Protein AF-A0A7K3Z7H1-F1 (afdb_monomer_lite)

Secondary structure (DSSP, 8-state):
-----------SS--SSSSSSSS-------PPPPP-PEES----SS-GGG--HHHHEEEEEEETT-TTS-EEEEEEEEEETTTTEEEEEEEEPTTEEEE--TTTSEEEEE-STT-----EEEETTS--SSSSSEEEEES-EEETTEEEESEEEEEEE--SEEEEEEEEEEEEEEETTEES----EEEEETTS-EEEEE----------TTHHHHHHHHHHHHHHHHHHHTT--

pLDDT: mean 78.53, std 20.88, range [36.41, 98.69]

Structure (mmCIF, N/CA/C/O backbone):
data_AF-A0A7K3Z7H1-F1
#
_entry.id   AF-A0A7K3Z7H1-F1
#
loop_
_atom_site.group_PDB
_atom_site.id
_atom_site.type_symbol
_atom_site.label_atom_id
_atom_site.label_alt_id
_atom_site.label_comp_id
_atom_site.label_asym_id
_atom_site.label_entity_id
_atom_site.label_seq_id
_atom_site.pdbx_PDB_ins_code
_atom_site.Cartn_x
_atom_site.Cartn_y
_atom_site.Cartn_z
_atom_site.occupancy
_atom_site.B_iso_or_equiv
_atom_site.auth_seq_id
_atom_site.auth_comp_id
_atom_site.auth_asym_id
_atom_site.auth_atom_id
_atom_site.pdbx_PDB_model_num
ATOM 1 N N . MET A 1 1 ? -100.584 2.469 3.235 1.00 37.78 1 MET A N 1
ATOM 2 C CA . MET A 1 1 ? -100.185 2.310 1.821 1.00 37.78 1 MET A CA 1
ATOM 3 C C . MET A 1 1 ? -99.454 3.572 1.396 1.00 37.78 1 MET A C 1
ATOM 5 O O . MET A 1 1 ? -100.114 4.595 1.353 1.00 37.78 1 MET A O 1
ATOM 9 N N . GLY A 1 2 ? -98.142 3.478 1.126 1.00 39.00 2 GLY A N 1
ATOM 10 C CA . GLY A 1 2 ? -97.309 4.519 0.487 1.00 39.00 2 GLY A CA 1
ATOM 11 C C . GLY A 1 2 ? -97.099 5.792 1.322 1.00 39.00 2 GLY A C 1
ATOM 12 O O . GLY A 1 2 ? -98.002 6.242 2.001 1.00 39.00 2 GLY A O 1
ATOM 13 N N . VAL A 1 3 ? -95.954 6.459 1.371 1.00 36.41 3 VAL A N 1
ATOM 14 C CA . VAL A 1 3 ? -94.691 6.403 0.633 1.00 36.41 3 VAL A CA 1
ATOM 15 C C . VAL A 1 3 ? -93.654 6.981 1.604 1.00 36.41 3 VAL A C 1
ATOM 17 O O . VAL A 1 3 ? -93.880 8.045 2.177 1.00 36.41 3 VAL A O 1
ATOM 20 N N . THR A 1 4 ? -92.532 6.296 1.819 1.00 39.56 4 THR A N 1
ATOM 21 C CA . THR A 1 4 ? -91.410 6.848 2.592 1.00 39.56 4 THR A CA 1
ATOM 22 C C . THR A 1 4 ? -90.716 7.911 1.743 1.00 39.56 4 THR A C 1
ATOM 24 O O . THR A 1 4 ? -90.099 7.593 0.729 1.00 39.56 4 THR A O 1
ATOM 27 N N . ILE A 1 5 ? -90.833 9.178 2.140 1.00 43.03 5 ILE A N 1
ATOM 28 C CA . ILE A 1 5 ? -90.113 10.300 1.531 1.00 43.03 5 ILE A CA 1
ATOM 29 C C . ILE A 1 5 ? -88.701 10.313 2.126 1.00 43.03 5 ILE A C 1
ATOM 31 O O . ILE A 1 5 ? -88.510 10.703 3.276 1.00 43.03 5 ILE A O 1
ATOM 35 N N . PHE A 1 6 ? -87.702 9.880 1.354 1.00 38.25 6 PHE A N 1
ATOM 36 C CA . PHE A 1 6 ? -86.302 10.147 1.682 1.00 38.25 6 PHE A CA 1
ATOM 37 C C . PHE A 1 6 ? -86.011 11.621 1.397 1.00 38.25 6 PHE A C 1
ATOM 39 O O . PHE A 1 6 ? -85.976 12.052 0.245 1.00 38.25 6 PHE A O 1
ATOM 46 N N . ASN A 1 7 ? -85.830 12.407 2.457 1.00 42.19 7 ASN A N 1
ATOM 47 C CA . ASN A 1 7 ? -85.448 13.807 2.342 1.00 42.19 7 ASN A CA 1
ATOM 48 C C . ASN A 1 7 ? -83.926 13.886 2.140 1.00 42.19 7 ASN A C 1
ATOM 50 O O . ASN A 1 7 ? -83.141 13.871 3.088 1.00 42.19 7 ASN A O 1
ATOM 54 N N . SER A 1 8 ? -83.517 13.912 0.872 1.00 48.69 8 SER A N 1
ATOM 55 C CA . SER A 1 8 ? -82.137 14.081 0.419 1.00 48.69 8 SER A CA 1
ATOM 56 C C . SER A 1 8 ? -81.635 15.497 0.694 1.00 48.69 8 SER A C 1
ATOM 58 O O . SER A 1 8 ? -81.645 16.351 -0.189 1.00 48.69 8 SER A O 1
ATOM 60 N N . LYS A 1 9 ? -81.168 15.751 1.919 1.00 45.72 9 LYS A N 1
ATOM 61 C CA . LYS A 1 9 ? -80.281 16.880 2.236 1.00 45.72 9 LYS A CA 1
ATOM 62 C C . LYS A 1 9 ? -79.237 16.461 3.265 1.00 45.72 9 LYS A C 1
ATOM 64 O O . LYS A 1 9 ? -79.285 16.853 4.420 1.00 45.72 9 LYS A O 1
ATOM 69 N N . CYS A 1 10 ? -78.280 15.665 2.813 1.00 36.56 10 CYS A N 1
ATOM 70 C CA . CYS A 1 10 ? -76.937 15.661 3.385 1.00 36.56 10 CYS A CA 1
ATOM 71 C C . CYS A 1 10 ? -75.947 15.463 2.233 1.00 36.56 10 CYS A C 1
ATOM 73 O O . CYS A 1 10 ? -75.239 14.470 2.125 1.00 36.56 10 CYS A O 1
ATOM 75 N N . VAL A 1 11 ? -76.017 16.389 1.275 1.00 50.47 11 VAL A N 1
ATOM 76 C CA . VAL A 1 11 ? -74.911 16.649 0.359 1.00 50.47 11 VAL A CA 1
ATOM 77 C C . VAL A 1 11 ? -74.030 17.661 1.084 1.00 50.47 11 VAL A C 1
ATOM 79 O O . VAL A 1 11 ? -74.559 18.608 1.664 1.00 50.47 11 VAL A O 1
ATOM 82 N N . VAL A 1 12 ? -72.718 17.456 0.986 1.00 49.75 12 VAL A N 1
ATOM 83 C CA . VAL A 1 12 ? -71.599 18.263 1.499 1.00 49.75 12 VAL A CA 1
ATOM 84 C C . VAL A 1 12 ? -70.932 17.676 2.753 1.00 49.75 12 VAL A C 1
ATOM 86 O O . VAL A 1 12 ? -71.532 17.558 3.814 1.00 49.75 12 VAL A O 1
ATOM 89 N N . ALA A 1 13 ? -69.631 17.418 2.573 1.00 47.59 13 ALA A N 1
ATOM 90 C CA . ALA A 1 13 ? -68.592 17.088 3.551 1.00 47.59 13 ALA A CA 1
ATOM 91 C C . ALA A 1 13 ? -68.283 15.593 3.733 1.00 47.59 13 ALA A C 1
ATOM 93 O O . ALA A 1 13 ? -68.600 15.006 4.757 1.00 47.59 13 ALA A O 1
ATOM 94 N N . THR A 1 14 ? -67.610 14.984 2.749 1.00 46.31 14 THR A N 1
ATOM 95 C CA . THR A 1 14 ? -66.645 13.871 2.958 1.00 46.31 14 THR A CA 1
ATOM 96 C C . THR A 1 14 ? -65.900 13.558 1.652 1.00 46.31 14 THR A C 1
ATOM 98 O O . THR A 1 14 ? -65.943 12.457 1.127 1.00 46.31 14 THR A O 1
ATOM 101 N N . PHE A 1 15 ? -65.211 14.546 1.078 1.00 43.16 15 PHE A N 1
ATOM 102 C CA . PHE A 1 15 ? -64.304 14.322 -0.060 1.00 43.16 15 PHE A CA 1
ATOM 103 C C . PHE A 1 15 ? -63.076 15.228 0.073 1.00 43.16 15 PHE A C 1
ATOM 105 O O . PHE A 1 15 ? -62.846 16.116 -0.740 1.00 43.16 15 PHE A O 1
ATOM 112 N N . SER A 1 16 ? -62.311 15.096 1.162 1.00 48.69 16 SER A N 1
ATOM 113 C CA . SER A 1 16 ? -61.070 15.885 1.325 1.00 48.69 16 SER A CA 1
ATOM 114 C C . SER A 1 16 ? -59.965 15.211 2.147 1.00 48.69 16 SER A C 1
ATOM 116 O O . SER A 1 16 ? -59.069 15.901 2.612 1.00 48.69 16 SER A O 1
ATOM 118 N N . ILE A 1 17 ? -59.967 13.884 2.334 1.00 46.41 17 ILE A N 1
ATOM 119 C CA . ILE A 1 17 ? -58.894 13.206 3.103 1.00 46.41 17 ILE A CA 1
ATOM 120 C C . ILE A 1 17 ? -58.375 11.946 2.390 1.00 46.41 17 ILE A C 1
ATOM 122 O O . ILE A 1 17 ? -58.077 10.942 3.020 1.00 46.41 17 ILE A O 1
ATOM 126 N N . ILE A 1 18 ? -58.282 11.959 1.057 1.00 46.16 18 ILE A N 1
ATOM 127 C CA . ILE A 1 18 ? -57.558 10.914 0.305 1.00 46.16 18 ILE A CA 1
ATOM 128 C C . ILE A 1 18 ? -56.813 11.563 -0.873 1.00 46.16 18 ILE A C 1
ATOM 130 O O . ILE A 1 18 ? -57.028 11.216 -2.026 1.00 46.16 18 ILE A O 1
ATOM 134 N N . LEU A 1 19 ? -55.991 12.586 -0.616 1.00 43.19 19 LEU A N 1
ATOM 135 C CA . LEU A 1 19 ? -55.055 13.100 -1.633 1.00 43.19 19 LEU A CA 1
ATOM 136 C C . LEU A 1 19 ? -53.837 13.827 -1.031 1.00 43.19 19 LEU A C 1
ATOM 138 O O . LEU A 1 19 ? -53.347 14.793 -1.600 1.00 43.19 19 LEU A O 1
ATOM 142 N N . VAL A 1 20 ? -53.349 13.396 0.139 1.00 45.75 20 VAL A N 1
ATOM 143 C CA . VAL A 1 20 ? -52.123 13.958 0.758 1.00 45.75 20 VAL A CA 1
ATOM 144 C C . VAL A 1 20 ? -51.254 12.846 1.367 1.00 45.75 20 VAL A C 1
ATOM 146 O O . VAL A 1 20 ? -50.695 12.993 2.444 1.00 45.75 20 VAL A O 1
ATOM 149 N N . ALA A 1 21 ? -51.172 11.680 0.718 1.00 44.91 21 ALA A N 1
ATOM 150 C CA . ALA A 1 21 ? -50.356 10.562 1.218 1.00 44.91 21 ALA A CA 1
ATOM 151 C C . ALA A 1 21 ? -49.502 9.869 0.141 1.00 44.91 21 ALA A C 1
ATOM 153 O O . ALA A 1 21 ? -48.952 8.806 0.400 1.00 44.91 21 ALA A O 1
ATOM 154 N N . VAL A 1 22 ? -49.389 10.441 -1.066 1.00 47.41 22 VAL A N 1
ATOM 155 C CA . VAL A 1 22 ? -48.734 9.765 -2.210 1.00 47.41 22 VAL A CA 1
ATOM 156 C C . VAL A 1 22 ? -47.490 10.504 -2.731 1.00 47.41 22 VAL A C 1
ATOM 158 O O . VAL A 1 22 ? -46.877 10.058 -3.687 1.00 47.41 22 VAL A O 1
ATOM 161 N N . LEU A 1 23 ? -47.047 11.605 -2.112 1.00 46.03 23 LEU A N 1
ATOM 162 C CA . LEU A 1 23 ? -45.975 12.437 -2.691 1.00 46.03 23 LEU A CA 1
ATOM 163 C C . LEU A 1 23 ? -44.788 12.708 -1.761 1.00 46.03 23 LEU A C 1
ATOM 165 O O . LEU A 1 23 ? -44.283 13.819 -1.754 1.00 46.03 23 LEU A O 1
ATOM 169 N N . PHE A 1 24 ? -44.316 11.706 -1.014 1.00 48.44 24 PHE A N 1
ATOM 170 C CA . PHE A 1 24 ? -42.976 11.753 -0.401 1.00 48.44 24 PHE A CA 1
ATOM 171 C C . PHE A 1 24 ? -42.322 10.364 -0.335 1.00 48.44 24 PHE A C 1
ATOM 173 O O . PHE A 1 24 ? -41.770 9.976 0.689 1.00 48.44 24 PHE A O 1
ATOM 180 N N . SER A 1 25 ? -42.367 9.585 -1.420 1.00 44.38 25 SER A N 1
ATOM 181 C CA . SER A 1 25 ? -41.408 8.485 -1.588 1.00 44.38 25 SER A CA 1
ATOM 182 C C . SER A 1 25 ? -40.121 9.060 -2.177 1.00 44.38 25 SER A C 1
ATOM 184 O O . SER A 1 25 ? -39.828 8.882 -3.360 1.00 44.38 25 SER A O 1
ATOM 186 N N . SER A 1 26 ? -39.386 9.829 -1.373 1.00 52.69 26 SER A N 1
ATOM 187 C CA . SER A 1 26 ? -38.014 10.182 -1.731 1.00 52.69 26 SER A CA 1
ATOM 188 C C . SER A 1 26 ? -37.229 8.879 -1.888 1.00 52.69 26 SER A C 1
ATOM 190 O O . SER A 1 26 ? -37.390 7.990 -1.044 1.00 52.69 26 SER A O 1
ATOM 192 N N . PRO A 1 27 ? -36.408 8.720 -2.939 1.00 53.69 27 PRO A N 1
ATOM 193 C CA . PRO A 1 27 ? -35.518 7.577 -3.012 1.00 53.69 27 PRO A CA 1
ATOM 194 C C . PRO A 1 27 ? -34.636 7.605 -1.764 1.00 53.69 27 PRO A C 1
ATOM 196 O O . PRO A 1 27 ? -33.940 8.587 -1.503 1.00 53.69 27 PRO A O 1
ATOM 199 N N . VAL A 1 28 ? -34.704 6.543 -0.963 1.00 53.06 28 VAL A N 1
ATOM 200 C CA . VAL A 1 28 ? -33.704 6.300 0.071 1.00 53.06 28 VAL A CA 1
ATOM 201 C C . VAL A 1 28 ? -32.424 5.992 -0.691 1.00 53.06 28 VAL A C 1
ATOM 203 O O . VAL A 1 28 ? -32.241 4.885 -1.188 1.00 53.06 28 VAL A O 1
ATOM 206 N N . VAL A 1 29 ? -31.573 7.003 -0.856 1.00 48.12 29 VAL A N 1
ATOM 207 C CA . VAL A 1 29 ? -30.200 6.801 -1.307 1.00 48.12 29 VAL A CA 1
ATOM 208 C C . VAL A 1 29 ? -29.502 6.098 -0.153 1.00 48.12 29 VAL A C 1
ATOM 210 O O . VAL A 1 29 ? -29.093 6.724 0.822 1.00 48.12 29 VAL A O 1
ATOM 213 N N . THR A 1 30 ? -29.445 4.771 -0.209 1.00 50.31 30 THR A N 1
ATOM 214 C CA . THR A 1 30 ? -28.567 4.005 0.667 1.00 50.31 30 THR A CA 1
ATOM 215 C C . THR A 1 30 ? -27.145 4.322 0.230 1.00 50.31 30 THR A C 1
ATOM 217 O O . THR A 1 30 ? -26.719 3.878 -0.836 1.00 50.31 30 THR A O 1
ATOM 220 N N . ALA A 1 31 ? -26.431 5.133 1.010 1.00 54.78 31 ALA A N 1
ATOM 221 C CA . ALA A 1 31 ? -24.994 5.278 0.837 1.00 54.78 31 ALA A CA 1
ATOM 222 C C . ALA A 1 31 ? -24.364 3.880 0.916 1.00 54.78 31 ALA A C 1
ATOM 224 O O . ALA A 1 31 ? -24.698 3.109 1.821 1.00 54.78 31 ALA A O 1
ATOM 225 N N . ALA A 1 32 ? -23.512 3.534 -0.049 1.00 58.66 32 ALA A N 1
ATOM 226 C CA . ALA A 1 32 ? -22.749 2.297 0.024 1.00 58.66 32 ALA A CA 1
ATOM 227 C C . ALA A 1 32 ? -21.923 2.319 1.318 1.00 58.66 32 ALA A C 1
ATOM 229 O O . ALA A 1 32 ? -21.293 3.329 1.641 1.00 58.66 32 ALA A O 1
ATOM 230 N N . SER A 1 33 ? -21.966 1.232 2.089 1.00 67.12 33 SER A N 1
ATOM 231 C CA . SER A 1 33 ? -21.073 1.079 3.234 1.00 67.12 33 SER A CA 1
ATOM 232 C C . SER A 1 33 ? -19.625 1.130 2.738 1.00 67.12 33 SER A C 1
ATOM 234 O O . SER A 1 33 ? -19.345 0.487 1.722 1.00 67.12 33 SER A O 1
ATOM 236 N N . PRO A 1 34 ? -18.716 1.847 3.427 1.00 69.44 34 PRO A N 1
ATOM 237 C CA . PRO A 1 34 ? -17.302 1.839 3.078 1.00 69.44 34 PRO A CA 1
ATOM 238 C C . PRO A 1 34 ? -16.775 0.405 2.951 1.00 69.44 34 PRO A C 1
ATOM 240 O O . PRO A 1 34 ? -17.225 -0.463 3.715 1.00 69.44 34 PRO A O 1
ATOM 243 N N . PRO A 1 35 ? -15.840 0.145 2.022 1.00 77.19 35 PRO A N 1
ATOM 244 C CA . PRO A 1 35 ? -15.184 -1.150 1.954 1.00 77.19 35 PRO A CA 1
ATOM 245 C C . PRO A 1 35 ? -14.556 -1.487 3.319 1.00 77.19 35 PRO A C 1
ATOM 247 O O . PRO A 1 35 ? -14.077 -0.618 4.052 1.00 77.19 35 PRO A O 1
ATOM 250 N N . GLN A 1 36 ? -14.640 -2.758 3.703 1.00 85.56 36 GLN A N 1
ATOM 251 C CA . GLN A 1 36 ? -14.060 -3.300 4.934 1.00 85.56 36 GLN A CA 1
ATOM 252 C C . GLN A 1 36 ? -12.858 -4.164 4.545 1.00 85.56 36 GLN A C 1
ATOM 254 O O . GLN A 1 36 ? -12.941 -4.839 3.517 1.00 85.56 36 GLN A O 1
ATOM 259 N N . PRO A 1 37 ? -11.779 -4.205 5.345 1.00 92.38 37 PRO A N 1
ATOM 260 C CA . PRO A 1 37 ? -10.750 -5.216 5.148 1.00 92.38 37 PRO A CA 1
ATOM 261 C C . PRO A 1 37 ? -11.322 -6.603 5.460 1.00 92.38 37 PRO A C 1
ATOM 263 O O . PRO A 1 37 ? -12.334 -6.741 6.163 1.00 92.38 37 PRO A O 1
ATOM 266 N N . THR A 1 38 ? -10.645 -7.650 5.002 1.00 93.62 38 THR A N 1
ATOM 267 C CA . THR A 1 38 ? -10.867 -8.974 5.584 1.00 93.62 38 THR A CA 1
ATOM 268 C C . THR A 1 38 ? -10.241 -9.026 6.977 1.00 93.62 38 THR A C 1
ATOM 270 O O . THR A 1 38 ? -9.305 -8.296 7.300 1.00 93.62 38 THR A O 1
ATOM 273 N N . TYR A 1 39 ? -10.786 -9.866 7.853 1.00 90.38 39 TYR A N 1
ATOM 274 C CA . TYR A 1 39 ? -10.275 -10.009 9.214 1.00 90.38 39 TYR A CA 1
ATOM 275 C C . TYR A 1 39 ? -9.397 -11.253 9.296 1.00 90.38 39 TYR A C 1
ATOM 277 O O . TYR A 1 39 ? -9.861 -12.362 9.020 1.00 90.38 39 TYR A O 1
ATOM 285 N N . GLY A 1 40 ? -8.130 -11.057 9.651 1.00 92.56 40 GLY A N 1
ATOM 286 C CA . GLY A 1 40 ? -7.097 -12.082 9.590 1.00 92.56 40 GLY A CA 1
ATOM 287 C C . GLY A 1 40 ? -5.696 -11.500 9.745 1.00 92.56 40 GLY A C 1
ATOM 288 O O . GLY A 1 40 ? -5.529 -10.295 9.912 1.00 92.56 40 GLY A O 1
ATOM 289 N N . ILE A 1 41 ? -4.705 -12.383 9.690 1.00 94.88 41 ILE A N 1
ATOM 290 C CA . ILE A 1 41 ? -3.280 -12.056 9.795 1.00 94.88 41 ILE A CA 1
ATOM 291 C C . ILE A 1 41 ? -2.642 -12.224 8.408 1.00 94.88 41 ILE A C 1
ATOM 293 O O . ILE A 1 41 ? -3.143 -13.006 7.590 1.00 94.88 41 ILE A O 1
ATOM 297 N N . ALA A 1 42 ? -1.572 -11.475 8.159 1.00 96.81 42 ALA A N 1
ATOM 298 C CA . ALA A 1 42 ? -0.597 -11.754 7.112 1.00 96.81 42 ALA A CA 1
ATOM 299 C C . ALA A 1 42 ? 0.824 -11.643 7.686 1.00 96.81 42 ALA A C 1
ATOM 301 O O . ALA A 1 42 ? 1.026 -11.021 8.732 1.00 96.81 42 ALA A O 1
ATOM 302 N N . ASN A 1 43 ? 1.796 -12.245 7.020 1.00 97.12 43 ASN A N 1
ATOM 303 C CA . ASN A 1 43 ? 3.213 -11.994 7.220 1.00 97.12 43 ASN A CA 1
ATOM 304 C C . ASN A 1 43 ? 3.650 -10.903 6.236 1.00 97.12 43 ASN A C 1
ATOM 306 O O . ASN A 1 43 ? 3.034 -10.710 5.194 1.00 97.12 43 ASN A O 1
ATOM 310 N N . VAL A 1 44 ? 4.675 -10.140 6.610 1.00 98.06 44 VAL A N 1
ATOM 311 C CA . VAL A 1 44 ? 5.290 -9.138 5.733 1.00 98.06 44 VAL A CA 1
ATOM 312 C C . VAL A 1 44 ? 6.660 -9.678 5.353 1.00 98.06 44 VAL A C 1
ATOM 314 O O . VAL A 1 44 ? 7.652 -9.412 6.032 1.00 98.06 44 VAL A O 1
ATOM 317 N N . ASP A 1 45 ? 6.697 -10.524 4.331 1.00 97.69 45 ASP A N 1
ATOM 318 C CA . ASP A 1 45 ? 7.889 -11.280 3.928 1.00 97.69 45 ASP A CA 1
ATOM 319 C C . ASP A 1 45 ? 8.124 -11.296 2.408 1.00 97.69 45 ASP A C 1
ATOM 321 O O . ASP A 1 45 ? 9.145 -11.808 1.938 1.00 97.69 45 ASP A O 1
ATOM 325 N N . GLY A 1 46 ? 7.234 -10.660 1.645 1.00 97.31 46 GLY A N 1
ATOM 326 C CA . GLY A 1 46 ? 7.277 -10.577 0.193 1.00 97.31 46 GLY A CA 1
ATOM 327 C C . GLY A 1 46 ? 6.647 -11.781 -0.514 1.00 97.31 46 GLY A C 1
ATOM 328 O O . GLY A 1 46 ? 6.696 -11.825 -1.748 1.00 97.31 46 GLY A O 1
ATOM 329 N N . ASP A 1 47 ? 6.075 -12.746 0.216 1.00 97.56 47 ASP A N 1
ATOM 330 C CA . ASP A 1 47 ? 5.374 -13.909 -0.330 1.00 97.56 47 ASP A CA 1
ATOM 331 C C . ASP A 1 47 ? 3.851 -13.714 -0.311 1.00 97.56 47 ASP A C 1
ATOM 333 O O . ASP A 1 47 ? 3.151 -13.904 0.681 1.00 97.56 47 ASP A O 1
ATOM 337 N N . ILE A 1 48 ? 3.296 -13.450 -1.491 1.00 97.50 48 ILE A N 1
ATOM 338 C CA . ILE A 1 48 ? 1.867 -13.170 -1.629 1.00 97.50 48 ILE A CA 1
ATOM 339 C C . ILE A 1 48 ? 0.965 -14.408 -1.527 1.00 97.50 48 ILE A C 1
ATOM 341 O O . ILE A 1 48 ? -0.257 -14.282 -1.628 1.00 97.50 48 ILE A O 1
ATOM 345 N N . THR A 1 49 ? 1.519 -15.618 -1.398 1.00 97.50 49 THR A N 1
ATOM 346 C CA . THR A 1 49 ? 0.745 -16.868 -1.507 1.00 97.50 49 THR A CA 1
ATOM 347 C C . THR A 1 49 ? -0.314 -17.035 -0.423 1.00 97.50 49 THR A C 1
ATOM 349 O O . THR A 1 49 ? -1.294 -17.758 -0.635 1.00 97.50 49 THR A O 1
ATOM 352 N N . GLU A 1 50 ? -0.165 -16.367 0.721 1.00 97.00 50 GLU A N 1
ATOM 353 C CA . GLU A 1 50 ? -1.178 -16.394 1.770 1.00 97.00 50 GLU A CA 1
ATOM 354 C C . GLU A 1 50 ? -2.378 -15.485 1.491 1.00 97.00 50 GLU A C 1
ATOM 356 O O . GLU A 1 50 ? -3.449 -15.686 2.078 1.00 97.00 50 GLU A O 1
ATOM 361 N N . TRP A 1 51 ? -2.228 -14.503 0.600 1.00 97.56 51 TRP A N 1
ATOM 362 C CA . TRP A 1 51 ? -3.276 -13.561 0.238 1.00 97.56 51 TRP A CA 1
ATOM 363 C C . TRP A 1 51 ? -4.296 -14.208 -0.694 1.00 97.56 51 TRP A C 1
ATOM 365 O O . TRP A 1 51 ? -3.988 -14.941 -1.632 1.00 97.56 51 TRP A O 1
ATOM 375 N N . VAL A 1 52 ? -5.566 -13.908 -0.453 1.00 96.94 52 VAL A N 1
ATOM 376 C CA . VAL A 1 52 ? -6.687 -14.384 -1.254 1.00 96.94 52 VAL A CA 1
ATOM 377 C C . VAL A 1 52 ? -7.229 -13.181 -2.009 1.00 96.94 52 VAL A C 1
ATOM 379 O O . VAL A 1 52 ? -8.174 -12.538 -1.564 1.00 96.94 52 VAL A O 1
ATOM 382 N N . LEU A 1 53 ? -6.612 -12.864 -3.152 1.00 95.00 53 LEU A N 1
ATOM 383 C CA . LEU A 1 53 ? -6.785 -11.582 -3.852 1.00 95.00 53 LEU A CA 1
ATOM 384 C C . LEU A 1 53 ? -8.249 -11.198 -4.110 1.00 95.00 53 LEU A C 1
ATOM 386 O O . LEU A 1 53 ? -8.620 -10.045 -3.959 1.00 95.00 53 LEU A O 1
ATOM 390 N N . ASN A 1 54 ? -9.126 -12.154 -4.423 1.00 92.81 54 ASN A N 1
ATOM 391 C CA . ASN A 1 54 ? -10.548 -11.863 -4.646 1.00 92.81 54 ASN A CA 1
ATOM 392 C C . ASN A 1 54 ? -11.346 -11.545 -3.368 1.00 92.81 54 ASN A C 1
ATOM 394 O O . ASN A 1 54 ? -12.453 -11.020 -3.466 1.00 92.81 54 ASN A O 1
ATOM 398 N N . LYS A 1 55 ? -10.836 -11.915 -2.191 1.00 92.62 55 LYS A N 1
ATOM 399 C CA . LYS A 1 55 ? -11.447 -11.624 -0.889 1.00 92.62 55 LYS A CA 1
ATOM 400 C C . LYS A 1 55 ? -10.800 -10.423 -0.225 1.00 92.62 55 LYS A C 1
ATOM 402 O O . LYS A 1 55 ? -11.512 -9.612 0.347 1.00 92.62 55 LYS A O 1
ATOM 407 N N . ASP A 1 56 ? -9.477 -10.350 -0.295 1.00 96.44 56 ASP A N 1
ATOM 408 C CA . ASP A 1 56 ? -8.676 -9.337 0.385 1.00 96.44 56 ASP A CA 1
ATOM 409 C C . ASP A 1 56 ? -8.634 -8.016 -0.397 1.00 96.44 56 ASP A C 1
ATOM 411 O O . ASP A 1 56 ? -8.183 -7.012 0.146 1.00 96.44 56 ASP A O 1
ATOM 415 N N . PHE A 1 57 ? -9.117 -7.994 -1.649 1.00 96.00 57 PHE A N 1
ATOM 416 C CA . PHE A 1 57 ? -9.197 -6.781 -2.463 1.00 96.00 57 PHE A CA 1
ATOM 417 C C . PHE A 1 57 ? -9.982 -5.689 -1.742 1.00 96.00 57 PHE A C 1
ATOM 419 O O . PHE A 1 57 ? -11.141 -5.874 -1.362 1.00 96.00 57 PHE A O 1
ATOM 426 N N . PHE A 1 58 ? -9.348 -4.529 -1.612 1.00 95.44 58 PHE A N 1
ATOM 427 C CA . PHE A 1 58 ? -9.942 -3.358 -0.995 1.00 95.44 58 PHE A CA 1
ATOM 428 C C . PHE A 1 58 ? -10.268 -2.289 -2.037 1.00 95.44 58 PHE A C 1
ATOM 430 O O . PHE A 1 58 ? -11.398 -1.800 -2.072 1.00 95.44 58 PHE A O 1
ATOM 437 N N . ALA A 1 59 ? -9.301 -1.936 -2.891 1.00 94.94 59 ALA A N 1
ATOM 438 C CA . ALA A 1 59 ? -9.480 -0.895 -3.898 1.00 94.94 59 ALA A CA 1
ATOM 439 C C . ALA A 1 59 ? -8.429 -0.919 -5.015 1.00 94.94 59 ALA A C 1
ATOM 441 O O . ALA A 1 59 ? -7.320 -1.411 -4.827 1.00 94.94 59 ALA A O 1
ATOM 442 N N . GLY A 1 60 ? -8.765 -0.307 -6.153 1.00 94.69 60 GLY A N 1
ATOM 443 C CA . GLY A 1 60 ? -7.813 -0.024 -7.229 1.00 94.69 60 GLY A CA 1
ATOM 444 C C . GLY A 1 60 ? -6.966 1.224 -6.957 1.00 94.69 60 GLY A C 1
ATOM 445 O O . GLY A 1 60 ? -7.381 2.143 -6.243 1.00 94.69 60 GLY A O 1
ATOM 446 N N . MET A 1 61 ? -5.783 1.259 -7.561 1.00 96.25 61 MET A N 1
ATOM 447 C CA . MET A 1 61 ? -4.853 2.384 -7.587 1.00 96.25 61 MET A CA 1
ATOM 448 C C . MET A 1 61 ? -4.661 2.849 -9.023 1.00 96.25 61 MET A C 1
ATOM 450 O O . MET A 1 61 ? -4.380 2.058 -9.923 1.00 96.25 61 MET A O 1
ATOM 454 N N . TYR A 1 62 ? -4.796 4.148 -9.228 1.00 95.25 62 TYR A N 1
ATOM 455 C CA . TYR A 1 62 ? -4.883 4.738 -10.548 1.00 95.25 62 TYR A CA 1
ATOM 456 C C . TYR A 1 62 ? -3.843 5.826 -10.737 1.00 95.25 62 TYR A C 1
ATOM 458 O O . TYR A 1 62 ? -3.429 6.487 -9.773 1.00 95.25 62 TYR A O 1
ATOM 466 N N . ASN A 1 63 ? -3.494 6.047 -12.000 1.00 93.25 63 ASN A N 1
ATOM 467 C CA . ASN A 1 63 ? -2.552 7.074 -12.395 1.00 93.25 63 ASN A CA 1
ATOM 468 C C . ASN A 1 63 ? -2.941 8.442 -11.824 1.00 93.25 63 ASN A C 1
ATOM 470 O O . ASN A 1 63 ? -4.049 8.947 -12.048 1.00 93.25 63 ASN A O 1
ATOM 474 N N . GLY A 1 64 ? -2.026 9.068 -11.091 1.00 89.44 64 GLY A N 1
ATOM 475 C CA . GLY A 1 64 ? -2.234 10.399 -10.531 1.00 89.44 64 GLY A CA 1
ATOM 476 C C . GLY A 1 64 ? -3.385 10.474 -9.522 1.00 89.44 64 GLY A C 1
ATOM 477 O O . GLY A 1 64 ? -3.945 11.556 -9.345 1.00 89.44 64 GLY A O 1
ATOM 478 N N . TRP A 1 65 ? -3.715 9.360 -8.853 1.00 90.31 65 TRP A N 1
ATOM 479 C CA . TRP A 1 65 ? -4.772 9.263 -7.834 1.00 90.31 65 TRP A CA 1
ATOM 480 C C . TRP A 1 65 ? -6.196 9.488 -8.369 1.00 90.31 65 TRP A C 1
ATOM 482 O O . TRP A 1 65 ? -7.086 9.884 -7.613 1.00 90.31 65 TRP A O 1
ATOM 492 N N . ASN A 1 66 ? -6.419 9.272 -9.667 1.00 88.81 66 ASN A N 1
ATOM 493 C CA . ASN A 1 66 ? -7.694 9.546 -10.326 1.00 88.81 66 ASN A CA 1
ATOM 494 C C . ASN A 1 66 ? -8.269 8.283 -10.980 1.00 88.81 66 ASN A C 1
ATOM 496 O O . ASN A 1 66 ? -7.669 7.757 -11.910 1.00 88.81 66 ASN A O 1
ATOM 500 N N . GLU A 1 67 ? -9.450 7.845 -10.537 1.00 90.75 67 GLU A N 1
ATOM 501 C CA . GLU A 1 67 ? -10.132 6.643 -11.051 1.00 90.75 67 GLU A CA 1
ATOM 502 C C . GLU A 1 67 ? -10.558 6.725 -12.522 1.00 90.75 67 GLU A C 1
ATOM 504 O O . GLU A 1 67 ? -10.784 5.692 -13.145 1.00 90.75 67 GLU A O 1
ATOM 509 N N . ASP A 1 68 ? -10.618 7.932 -13.095 1.00 90.56 68 ASP A N 1
ATOM 510 C CA . ASP A 1 68 ? -10.855 8.122 -14.531 1.00 90.56 68 ASP A CA 1
ATOM 511 C C . ASP A 1 68 ? -9.621 7.786 -15.392 1.00 90.56 68 ASP A C 1
ATOM 513 O O . ASP A 1 68 ? -9.722 7.699 -16.619 1.00 90.56 68 ASP A O 1
ATOM 517 N N . ASN A 1 69 ? -8.445 7.635 -14.773 1.00 91.94 69 ASN A N 1
ATOM 518 C CA . ASN A 1 69 ? -7.208 7.292 -15.465 1.00 91.94 69 ASN A CA 1
ATOM 519 C C . ASN A 1 69 ? -6.942 5.773 -15.442 1.00 91.94 69 ASN A C 1
ATOM 521 O O . ASN A 1 69 ? -7.765 4.969 -15.010 1.00 91.94 69 ASN A O 1
ATOM 525 N N . THR A 1 70 ? -5.774 5.359 -15.942 1.00 93.38 70 THR A N 1
ATOM 526 C CA . THR A 1 70 ? -5.377 3.949 -15.999 1.00 93.38 70 THR A CA 1
ATOM 527 C C . THR A 1 70 ? -5.299 3.327 -14.606 1.00 93.38 70 THR A C 1
ATOM 529 O O . THR A 1 70 ? -4.740 3.922 -13.685 1.00 93.38 70 THR A O 1
ATOM 532 N N . HIS A 1 71 ? -5.846 2.118 -14.471 1.00 94.62 71 HIS A N 1
ATOM 533 C CA . HIS A 1 71 ? -5.697 1.256 -13.299 1.00 94.62 71 HIS A CA 1
ATOM 534 C C . HIS A 1 71 ? -4.331 0.562 -13.369 1.00 94.62 71 HIS A C 1
ATOM 536 O O . HIS A 1 71 ? -4.075 -0.207 -14.294 1.00 94.62 71 HIS A O 1
ATOM 542 N N . GLU A 1 72 ? -3.443 0.891 -12.434 1.00 95.31 72 GLU A N 1
ATOM 543 C CA . GLU A 1 72 ? -2.016 0.537 -12.490 1.00 95.31 72 GLU A CA 1
ATOM 544 C C . GLU A 1 72 ? -1.595 -0.440 -11.389 1.00 95.31 72 GLU A C 1
ATOM 546 O O . GLU A 1 72 ? -0.641 -1.200 -11.556 1.00 95.31 72 GLU A O 1
ATOM 551 N N . ALA A 1 73 ? -2.293 -0.421 -10.255 1.00 97.44 73 ALA A N 1
ATOM 552 C CA . ALA A 1 73 ? -2.067 -1.318 -9.130 1.00 97.44 73 ALA A CA 1
ATOM 553 C C . ALA A 1 73 ? -3.358 -1.508 -8.322 1.00 97.44 73 ALA A C 1
ATOM 555 O O . ALA A 1 73 ? -4.358 -0.834 -8.557 1.00 97.44 73 ALA A O 1
ATOM 556 N N . SER A 1 74 ? -3.344 -2.399 -7.341 1.00 97.25 74 SER A N 1
ATOM 557 C CA . SER A 1 74 ? -4.462 -2.648 -6.432 1.00 97.25 74 SER A CA 1
ATOM 558 C C . SER A 1 74 ? -3.975 -2.803 -4.997 1.00 97.25 74 SER A C 1
ATOM 560 O O . SER A 1 74 ? -2.889 -3.330 -4.758 1.00 97.25 74 SER A O 1
ATOM 562 N N . VAL A 1 75 ? -4.804 -2.368 -4.046 1.00 97.69 75 VAL A N 1
ATOM 563 C CA . VAL A 1 75 ? -4.595 -2.517 -2.602 1.00 97.69 75 VAL A CA 1
ATOM 564 C C . VAL A 1 75 ? -5.473 -3.637 -2.065 1.00 97.69 75 VAL A C 1
ATOM 566 O O . VAL A 1 75 ? -6.681 -3.684 -2.323 1.00 97.69 75 VAL A O 1
ATOM 569 N N . TYR A 1 76 ? -4.871 -4.484 -1.243 1.00 97.94 76 TYR A N 1
ATOM 570 C CA . TYR A 1 76 ? -5.496 -5.588 -0.533 1.00 97.94 76 TYR A CA 1
ATOM 571 C C . TYR A 1 76 ? -5.249 -5.409 0.964 1.00 97.94 76 TYR A C 1
ATOM 573 O O . TYR A 1 76 ? -4.143 -5.046 1.363 1.00 97.94 76 TYR A O 1
ATOM 581 N N . LEU A 1 77 ? -6.267 -5.634 1.796 1.00 97.81 77 LEU A N 1
ATOM 582 C CA . LEU A 1 77 ? -6.192 -5.370 3.234 1.00 97.81 77 LEU A CA 1
ATOM 583 C C . LEU A 1 77 ? -6.644 -6.561 4.071 1.00 97.81 77 LEU A C 1
ATOM 585 O O . LEU A 1 77 ? -7.717 -7.123 3.846 1.00 97.81 77 LEU A O 1
ATOM 589 N N . ARG A 1 78 ? -5.874 -6.832 5.128 1.00 97.44 78 ARG A N 1
ATOM 590 C CA . ARG A 1 78 ? -6.250 -7.693 6.253 1.00 97.44 78 ARG A CA 1
ATOM 591 C C . ARG A 1 78 ? -6.101 -6.936 7.560 1.00 97.44 78 ARG A C 1
ATOM 593 O O . ARG A 1 78 ? -5.195 -6.123 7.707 1.00 97.44 78 ARG A O 1
ATOM 600 N N . T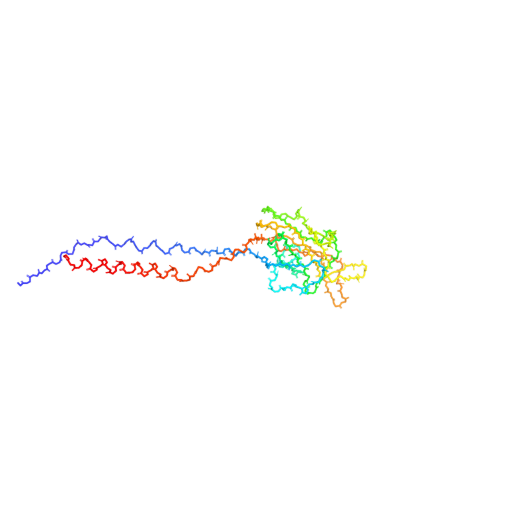YR A 1 79 ? -6.966 -7.210 8.526 1.00 97.25 79 TYR A N 1
ATOM 601 C CA . TYR A 1 79 ? -6.875 -6.610 9.852 1.00 97.25 79 TYR A CA 1
ATOM 602 C C . TYR A 1 79 ? -6.974 -7.660 10.958 1.00 97.25 79 TYR A C 1
ATOM 604 O O . TYR A 1 79 ? -7.968 -8.391 11.054 1.00 97.25 79 TYR A O 1
ATOM 612 N N . ASP A 1 80 ? -5.970 -7.691 11.833 1.00 96.12 80 ASP A N 1
ATOM 613 C CA . ASP A 1 80 ? -5.986 -8.504 13.041 1.00 96.12 80 ASP A CA 1
ATOM 614 C C . ASP A 1 80 ? -6.518 -7.682 14.217 1.00 96.12 80 ASP A C 1
ATOM 616 O O . ASP A 1 80 ? -5.844 -6.824 14.789 1.00 96.12 80 ASP A O 1
ATOM 620 N N . VAL A 1 81 ? -7.753 -7.988 14.615 1.00 94.06 81 VAL A N 1
ATOM 621 C CA . VAL A 1 81 ? -8.432 -7.332 15.741 1.00 94.06 81 VAL A CA 1
ATOM 622 C C . VAL A 1 81 ? -7.704 -7.566 17.063 1.00 94.06 81 VAL A C 1
ATOM 624 O O . VAL A 1 81 ? -7.799 -6.728 17.959 1.00 94.06 81 VAL A O 1
ATOM 627 N N . SER A 1 82 ? -7.020 -8.703 17.213 1.00 93.25 82 SER A N 1
ATOM 628 C CA . SER A 1 82 ? -6.401 -9.090 18.479 1.00 93.25 82 SER A CA 1
ATOM 629 C C . SER A 1 82 ? -5.125 -8.301 18.764 1.00 93.25 82 SER A C 1
ATOM 631 O O . SER A 1 82 ? -4.947 -7.823 19.885 1.00 93.25 82 SER A O 1
ATOM 633 N N . SER A 1 83 ? -4.281 -8.112 17.749 1.00 94.62 83 SER A N 1
ATOM 634 C CA . SER A 1 83 ? -3.048 -7.323 17.843 1.00 94.62 83 SER A CA 1
ATOM 635 C C . SER A 1 83 ? -3.239 -5.844 17.489 1.00 94.62 83 SER A C 1
ATOM 637 O O . SER A 1 83 ? -2.407 -5.015 17.858 1.00 94.62 83 SER A O 1
ATOM 639 N N . GLY A 1 84 ? -4.340 -5.491 16.817 1.00 95.81 84 GLY A N 1
ATOM 640 C CA . GLY A 1 84 ? -4.585 -4.138 16.323 1.00 95.81 84 GLY A CA 1
ATOM 641 C C . GLY A 1 84 ? -3.663 -3.764 15.165 1.00 95.81 84 GLY A C 1
ATOM 642 O O . GLY A 1 84 ? -3.214 -2.620 15.089 1.00 95.81 84 GLY A O 1
ATOM 643 N N . VAL A 1 85 ? -3.333 -4.732 14.309 1.00 97.75 85 VAL A N 1
ATOM 644 C CA . VAL A 1 85 ? -2.420 -4.560 13.174 1.00 97.75 85 VAL A CA 1
ATOM 645 C C . VAL A 1 85 ? -3.209 -4.607 11.871 1.00 97.75 85 VAL A C 1
ATOM 647 O O . VAL A 1 85 ? -3.999 -5.525 11.637 1.00 97.75 85 VAL A O 1
ATOM 650 N N . LEU A 1 86 ? -2.993 -3.598 11.026 1.00 97.94 86 LEU A N 1
ATOM 651 C CA . LEU A 1 86 ? -3.426 -3.604 9.635 1.00 97.94 86 LEU A CA 1
ATOM 652 C C . LEU A 1 86 ? -2.278 -4.125 8.774 1.00 97.94 86 LEU A C 1
ATOM 654 O O . LEU A 1 86 ? -1.158 -3.626 8.876 1.00 97.94 86 LEU A O 1
ATOM 658 N N . TYR A 1 87 ? -2.590 -5.089 7.920 1.00 98.44 87 TYR A N 1
ATOM 659 C CA . TYR A 1 87 ? -1.710 -5.618 6.893 1.00 98.44 87 TYR A CA 1
ATOM 660 C C . TYR A 1 87 ? -2.182 -5.120 5.535 1.00 98.44 87 TYR A C 1
ATOM 662 O O . TYR A 1 87 ? -3.384 -5.112 5.242 1.00 98.44 87 TYR A O 1
ATOM 670 N N . VAL A 1 88 ? -1.227 -4.721 4.710 1.00 98.50 88 VAL A N 1
ATOM 671 C CA . VAL A 1 88 ? -1.455 -4.136 3.396 1.00 98.50 88 VAL A CA 1
ATOM 672 C C . VAL A 1 88 ? -0.607 -4.883 2.388 1.00 98.50 88 VAL A C 1
ATOM 674 O O . VAL A 1 88 ? 0.592 -5.033 2.585 1.00 98.50 88 VAL A O 1
ATOM 677 N N . LEU A 1 89 ? -1.227 -5.295 1.293 1.00 98.69 89 LEU A N 1
ATOM 678 C CA . LEU A 1 89 ? -0.536 -5.740 0.094 1.00 98.69 89 LEU A CA 1
ATOM 679 C C . LEU A 1 89 ? -0.896 -4.778 -1.034 1.00 98.69 89 LEU A C 1
ATOM 681 O O . LEU A 1 89 ? -2.069 -4.475 -1.257 1.00 98.69 89 LEU A O 1
ATOM 685 N N . VAL A 1 90 ? 0.113 -4.304 -1.748 1.00 98.50 90 VAL A N 1
ATOM 686 C CA . VAL A 1 90 ? -0.032 -3.573 -3.003 1.00 98.50 90 VAL A CA 1
ATOM 687 C C . VAL A 1 90 ? 0.558 -4.426 -4.109 1.00 98.50 90 VAL A C 1
ATOM 689 O O . VAL A 1 90 ? 1.681 -4.897 -3.965 1.00 98.50 90 VAL A O 1
ATOM 692 N N . LEU A 1 91 ? -0.178 -4.606 -5.206 1.00 98.44 91 LEU A N 1
ATOM 693 C CA . LEU A 1 91 ? 0.294 -5.317 -6.397 1.00 98.44 91 LEU A CA 1
ATOM 694 C C . LEU A 1 91 ? 0.008 -4.524 -7.661 1.00 98.44 91 LEU A C 1
ATOM 696 O O . LEU A 1 91 ? -1.091 -3.996 -7.817 1.00 98.44 91 LEU A O 1
ATOM 700 N N . THR A 1 92 ? 0.973 -4.485 -8.574 1.00 97.62 92 THR A N 1
ATOM 701 C CA . THR A 1 92 ? 0.795 -3.876 -9.891 1.00 97.62 92 THR A CA 1
ATOM 702 C C . THR A 1 92 ? -0.119 -4.709 -10.779 1.00 97.62 92 THR A C 1
ATOM 704 O O . THR A 1 92 ? -0.103 -5.940 -10.740 1.00 97.62 92 THR A O 1
ATOM 707 N N . GLU A 1 93 ? -0.895 -4.031 -11.617 1.00 95.94 93 GLU A N 1
ATOM 708 C CA . GLU A 1 93 ? -1.756 -4.664 -12.610 1.00 95.94 93 GLU A CA 1
ATOM 709 C C . GLU A 1 93 ? -0.949 -5.218 -13.793 1.00 95.94 93 GLU A C 1
ATOM 711 O O . GLU A 1 93 ? 0.214 -4.878 -14.025 1.00 95.94 93 GLU A O 1
ATOM 716 N N . SER A 1 94 ? -1.585 -6.080 -14.589 1.00 92.88 94 SER A N 1
ATOM 717 C CA . SER A 1 94 ? -0.960 -6.623 -15.798 1.00 92.88 94 SER A CA 1
ATOM 718 C C . SER A 1 94 ? -0.545 -5.504 -16.761 1.00 92.88 94 SER A C 1
ATOM 720 O O . SER A 1 94 ? -1.336 -4.616 -17.072 1.00 92.88 94 SER A O 1
ATOM 722 N N . GLY A 1 95 ? 0.694 -5.566 -17.253 1.00 91.62 95 GLY A N 1
ATOM 723 C CA . GLY A 1 95 ? 1.271 -4.526 -18.110 1.00 91.62 95 GLY A CA 1
ATOM 724 C C . GLY A 1 95 ? 2.004 -3.421 -17.345 1.00 91.62 95 GLY A C 1
ATOM 725 O O . GLY A 1 95 ? 2.600 -2.560 -17.983 1.00 91.62 95 GLY A O 1
ATOM 726 N N . TRP A 1 96 ? 2.037 -3.475 -16.013 1.00 94.25 96 TRP A N 1
ATOM 727 C CA . TRP A 1 96 ? 2.770 -2.539 -15.161 1.00 94.25 96 TRP A CA 1
ATOM 728 C C . TRP A 1 96 ? 3.794 -3.267 -14.287 1.00 94.25 96 TRP A C 1
ATOM 730 O O . TRP A 1 96 ? 3.687 -4.465 -14.035 1.00 94.25 96 TRP A O 1
ATOM 740 N N . THR A 1 97 ? 4.810 -2.538 -13.832 1.00 95.00 97 THR A N 1
ATOM 741 C CA . THR A 1 97 ? 5.731 -2.978 -12.775 1.00 95.00 97 THR A CA 1
ATOM 742 C C . THR A 1 97 ? 6.086 -1.803 -11.877 1.00 95.00 97 THR A C 1
ATOM 744 O O . THR A 1 97 ? 6.143 -0.657 -12.331 1.00 95.00 97 THR A O 1
ATOM 747 N N . GLY A 1 98 ? 6.311 -2.082 -10.599 1.00 95.38 98 GLY A N 1
ATOM 748 C CA . GLY A 1 98 ? 6.715 -1.101 -9.611 1.00 95.38 98 GLY A CA 1
ATOM 749 C C . GLY A 1 98 ? 8.190 -0.753 -9.699 1.00 95.38 98 GLY A C 1
ATOM 750 O O . GLY A 1 98 ? 9.009 -1.584 -10.085 1.00 95.38 98 GLY A O 1
ATOM 751 N N . ILE A 1 99 ? 8.537 0.466 -9.301 1.00 94.69 99 ILE A N 1
ATOM 752 C CA . ILE A 1 99 ? 9.917 0.883 -9.048 1.00 94.69 99 ILE A CA 1
ATOM 753 C C . ILE A 1 99 ? 10.173 0.793 -7.545 1.00 94.69 99 ILE A C 1
ATOM 755 O O . ILE A 1 99 ? 9.439 1.385 -6.753 1.00 94.69 99 ILE A O 1
ATOM 759 N N . VAL A 1 100 ? 11.253 0.116 -7.157 1.00 95.50 100 VAL A N 1
ATOM 760 C CA . VAL A 1 100 ? 11.729 0.109 -5.771 1.00 95.50 100 VAL A CA 1
ATOM 761 C C . VAL A 1 100 ? 12.173 1.528 -5.407 1.00 95.50 100 VAL A C 1
ATOM 763 O O . VAL A 1 100 ? 13.146 2.050 -5.952 1.00 95.50 100 VAL A O 1
ATOM 766 N N . SER A 1 101 ? 11.446 2.168 -4.493 1.00 94.12 101 SER A N 1
ATOM 767 C CA . SER A 1 101 ? 11.739 3.520 -4.011 1.00 94.12 101 SER A CA 1
ATOM 768 C C . SER A 1 101 ? 11.302 3.662 -2.562 1.00 94.12 101 SER A C 1
ATOM 770 O O . SER A 1 101 ? 10.113 3.577 -2.252 1.00 94.12 101 SER A O 1
ATOM 772 N N . VAL A 1 102 ? 12.273 3.898 -1.679 1.00 92.38 102 VAL A N 1
ATOM 773 C CA . VAL A 1 102 ? 12.045 4.033 -0.233 1.00 92.38 102 VAL A CA 1
ATOM 774 C C . VAL A 1 102 ? 11.124 5.203 0.120 1.00 92.38 102 VAL A C 1
ATOM 776 O O . VAL A 1 102 ? 10.347 5.102 1.063 1.00 92.38 102 VAL A O 1
ATOM 779 N N . ASP A 1 103 ? 11.173 6.283 -0.663 1.00 90.12 103 ASP A N 1
ATOM 780 C CA . ASP A 1 103 ? 10.396 7.501 -0.413 1.00 90.12 103 ASP A CA 1
ATOM 781 C C . ASP A 1 103 ? 9.016 7.463 -1.088 1.00 90.12 103 ASP A C 1
ATOM 783 O O . ASP A 1 103 ? 8.068 8.099 -0.620 1.00 90.12 103 ASP A O 1
ATOM 787 N N . ASP A 1 104 ? 8.894 6.705 -2.182 1.00 92.88 104 ASP A N 1
ATOM 788 C CA . ASP A 1 104 ? 7.682 6.653 -2.998 1.00 92.88 104 ASP A CA 1
ATOM 789 C C . ASP A 1 104 ? 6.876 5.368 -2.811 1.00 92.88 104 ASP A C 1
ATOM 791 O O . ASP A 1 104 ? 5.841 5.225 -3.445 1.00 92.88 104 ASP A O 1
ATOM 795 N N . SER A 1 105 ? 7.291 4.434 -1.964 1.00 96.50 105 SER A N 1
ATOM 796 C CA . SER A 1 105 ? 6.482 3.255 -1.631 1.00 96.50 105 SER A CA 1
ATOM 797 C C . SER A 1 105 ? 6.009 3.393 -0.199 1.00 96.50 105 SER A C 1
ATOM 799 O O . SER A 1 105 ? 6.819 3.310 0.721 1.00 96.50 105 SER A O 1
ATOM 801 N N . PHE A 1 106 ? 4.722 3.676 0.001 1.00 96.94 106 PHE A N 1
ATOM 802 C CA . PHE A 1 106 ? 4.198 3.952 1.336 1.00 96.94 106 PHE A CA 1
ATOM 803 C C . PHE A 1 106 ? 2.705 3.668 1.474 1.00 96.94 106 PHE A C 1
ATOM 805 O O . PHE A 1 106 ? 1.940 3.673 0.505 1.00 96.94 106 PHE A O 1
ATOM 812 N N . VAL A 1 107 ? 2.284 3.530 2.731 1.00 96.81 107 VAL A N 1
ATOM 813 C CA . VAL A 1 107 ? 0.882 3.600 3.145 1.00 96.81 107 VAL A CA 1
ATOM 814 C C . VAL A 1 107 ? 0.719 4.755 4.127 1.00 96.81 107 VAL A C 1
ATOM 816 O O . VAL A 1 107 ? 1.494 4.912 5.069 1.00 96.81 107 VAL A O 1
ATOM 819 N N . SER A 1 108 ? -0.303 5.579 3.917 1.00 94.50 108 SER A N 1
ATOM 820 C CA . SER A 1 108 ? -0.642 6.708 4.774 1.00 94.50 108 SER A CA 1
ATOM 821 C C . SER A 1 108 ? -2.044 6.567 5.352 1.00 94.50 108 SER A C 1
ATOM 823 O O . SER A 1 108 ? -2.944 6.022 4.712 1.00 94.50 108 SER A O 1
ATOM 825 N N . ILE A 1 109 ? -2.221 7.073 6.571 1.00 92.25 109 ILE A N 1
ATOM 826 C CA . ILE A 1 109 ? -3.503 7.103 7.274 1.00 92.25 109 ILE A CA 1
ATOM 827 C C . ILE A 1 109 ? -3.830 8.535 7.684 1.00 92.25 109 ILE A C 1
ATOM 829 O O . ILE A 1 109 ? -2.963 9.261 8.151 1.00 92.25 109 ILE A O 1
ATOM 833 N N . SER A 1 110 ? -5.097 8.927 7.590 1.00 88.12 110 SER A N 1
ATOM 834 C CA . SER A 1 110 ? -5.588 10.200 8.113 1.00 88.12 110 SER A CA 1
ATOM 835 C C . SER A 1 110 ? -6.873 10.029 8.924 1.00 88.12 110 SER A C 1
ATOM 837 O O . SER A 1 110 ? -7.682 9.135 8.678 1.00 88.12 110 SER A O 1
ATOM 839 N N . THR A 1 111 ? -7.053 10.902 9.915 1.00 81.38 111 THR A N 1
ATOM 840 C CA . THR A 1 111 ? -8.281 11.039 10.716 1.00 81.38 111 THR A CA 1
ATOM 841 C C . THR A 1 111 ? -9.119 12.247 10.311 1.00 81.38 111 THR A C 1
ATOM 843 O O . THR A 1 111 ? -10.239 12.396 10.798 1.00 81.38 111 THR A O 1
ATOM 846 N N . SER A 1 112 ? -8.592 13.131 9.461 1.00 68.50 112 SER A N 1
ATOM 847 C CA . SER A 1 112 ? -9.250 14.372 9.067 1.00 68.50 112 SER A CA 1
ATOM 848 C C . SER A 1 112 ? -9.931 14.253 7.708 1.00 68.50 112 SER A C 1
ATOM 850 O O . SER A 1 112 ? -9.409 13.657 6.767 1.00 68.50 112 SER A O 1
ATOM 852 N N . ASP A 1 113 ? -11.075 14.925 7.578 1.00 63.00 113 ASP A N 1
ATOM 853 C CA . ASP A 1 113 ? -11.812 15.056 6.313 1.00 63.00 113 ASP A CA 1
ATOM 854 C C . ASP A 1 113 ? -11.017 15.788 5.219 1.00 63.00 113 ASP A C 1
ATOM 856 O O . ASP A 1 113 ? -11.427 15.802 4.061 1.00 63.00 113 ASP A O 1
ATOM 860 N N . ASP A 1 114 ? -9.876 16.399 5.558 1.00 64.00 114 ASP A N 1
ATOM 861 C CA . ASP A 1 114 ? -8.986 17.018 4.575 1.00 64.00 114 ASP A CA 1
ATOM 862 C C . ASP A 1 114 ? -8.188 15.999 3.745 1.00 64.00 114 ASP A C 1
ATOM 864 O O . ASP A 1 114 ? -7.491 16.414 2.815 1.00 64.00 114 ASP A O 1
ATOM 868 N N . ARG A 1 115 ? -8.319 14.691 4.048 1.00 69.56 115 ARG A N 1
ATOM 869 C CA . ARG A 1 115 ? -7.780 13.563 3.265 1.00 69.56 115 ARG A CA 1
ATOM 870 C C . ARG A 1 115 ? -6.292 13.715 2.935 1.00 69.56 115 ARG A C 1
ATOM 872 O O . ARG A 1 115 ? -5.825 13.298 1.876 1.00 69.56 115 ARG A O 1
ATOM 879 N N . LYS A 1 116 ? -5.537 14.375 3.815 1.00 69.88 116 LYS A N 1
ATOM 880 C CA . LYS A 1 116 ? -4.115 14.619 3.577 1.00 69.88 116 LYS A CA 1
ATOM 881 C C . LYS A 1 116 ? -3.316 13.325 3.677 1.00 69.88 116 LYS A C 1
ATOM 883 O O . LYS A 1 116 ? -3.490 12.547 4.606 1.00 69.88 116 LYS A O 1
ATOM 888 N N . ILE A 1 117 ? -2.392 13.166 2.736 1.00 71.00 117 ILE A N 1
ATOM 889 C CA . ILE A 1 117 ? -1.328 12.161 2.758 1.00 71.00 117 ILE A CA 1
ATOM 890 C C . ILE A 1 117 ? -0.143 12.793 3.497 1.00 71.00 117 ILE A C 1
ATOM 892 O O . ILE A 1 117 ? 0.785 13.313 2.882 1.00 71.00 117 ILE A O 1
ATOM 896 N N . ASN A 1 118 ? -0.240 12.905 4.819 1.00 71.06 118 ASN A N 1
ATOM 897 C CA . ASN A 1 118 ? 0.764 13.585 5.651 1.00 71.06 118 ASN A CA 1
ATOM 898 C C . ASN A 1 1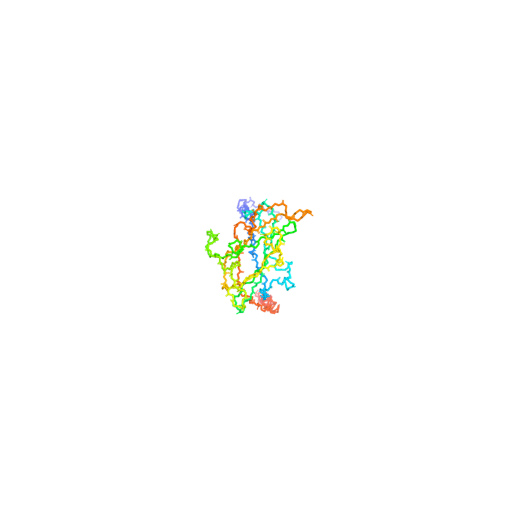18 ? 1.322 12.714 6.780 1.00 71.06 118 ASN A C 1
ATOM 900 O O . ASN A 1 118 ? 2.238 13.142 7.477 1.00 71.06 118 ASN A O 1
ATOM 904 N N . ASP A 1 119 ? 0.772 11.521 6.959 1.00 82.25 119 ASP A N 1
ATOM 905 C CA . ASP A 1 119 ? 1.172 10.559 7.978 1.00 82.25 119 ASP A CA 1
ATOM 906 C C . ASP A 1 119 ? 1.430 9.227 7.270 1.00 82.25 119 ASP A C 1
ATOM 908 O O . ASP A 1 119 ? 0.531 8.393 7.142 1.00 82.25 119 ASP A O 1
ATOM 912 N N . GLN A 1 120 ? 2.621 9.105 6.672 1.00 87.38 120 GLN A N 1
ATOM 913 C CA . GLN A 1 120 ? 3.122 7.852 6.103 1.00 87.38 120 GLN A CA 1
ATOM 914 C C . GLN A 1 120 ? 3.386 6.901 7.270 1.00 87.38 120 GLN A C 1
ATOM 916 O O . GLN A 1 120 ? 4.377 7.040 7.982 1.00 87.38 120 GLN A O 1
ATOM 921 N N . ARG A 1 121 ? 2.449 5.982 7.504 1.00 93.12 121 ARG A N 1
ATOM 922 C CA . ARG A 1 121 ? 2.490 5.050 8.635 1.00 93.12 121 ARG A CA 1
ATOM 923 C C . ARG A 1 121 ? 3.537 3.969 8.472 1.00 93.12 121 ARG A C 1
ATOM 925 O O . ARG A 1 121 ? 4.001 3.440 9.475 1.00 93.12 121 ARG A O 1
ATOM 932 N N . VAL A 1 122 ? 3.837 3.654 7.222 1.00 96.00 122 VAL A N 1
ATOM 933 C CA . VAL A 1 122 ? 4.844 2.692 6.814 1.00 96.00 122 VAL A CA 1
ATOM 934 C C . VAL A 1 122 ? 5.327 3.065 5.415 1.00 96.00 122 VAL A C 1
ATOM 936 O O . VAL A 1 122 ? 4.535 3.547 4.591 1.00 96.00 122 VAL A O 1
ATOM 939 N N . LYS A 1 123 ? 6.616 2.886 5.154 1.00 96.25 123 LYS A N 1
ATOM 940 C CA . LYS A 1 123 ? 7.296 3.246 3.909 1.00 96.25 123 LYS A CA 1
ATOM 941 C C . LYS A 1 123 ? 8.469 2.310 3.613 1.00 96.25 123 LYS A C 1
ATOM 943 O O . LYS A 1 123 ? 8.844 1.479 4.431 1.00 96.25 123 LYS A O 1
ATOM 948 N N . GLY A 1 124 ? 9.041 2.443 2.420 1.00 93.75 124 GLY A N 1
ATOM 949 C CA . GLY A 1 124 ? 9.963 1.459 1.858 1.00 93.75 124 GLY A CA 1
ATOM 950 C C . GLY A 1 124 ? 11.325 1.298 2.545 1.00 93.75 124 GLY A C 1
ATOM 951 O O . GLY A 1 124 ? 12.094 0.443 2.110 1.00 93.75 124 GLY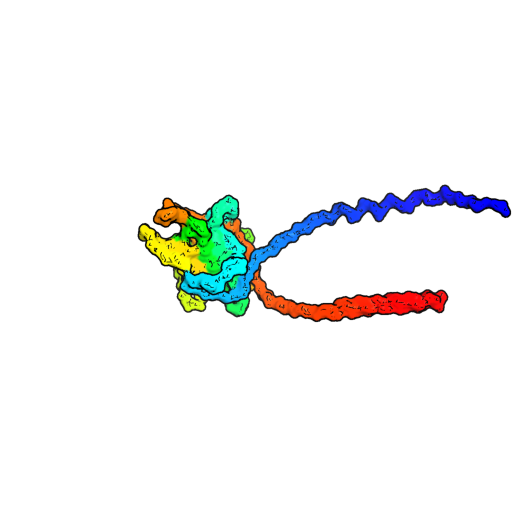 A O 1
ATOM 952 N N . ASP A 1 125 ? 11.653 2.105 3.558 1.00 93.94 125 ASP A N 1
ATOM 953 C CA . ASP A 1 125 ? 12.834 1.941 4.419 1.00 93.94 125 ASP A CA 1
ATOM 954 C C . ASP A 1 125 ? 12.514 1.410 5.829 1.00 93.94 125 ASP A C 1
ATOM 956 O O .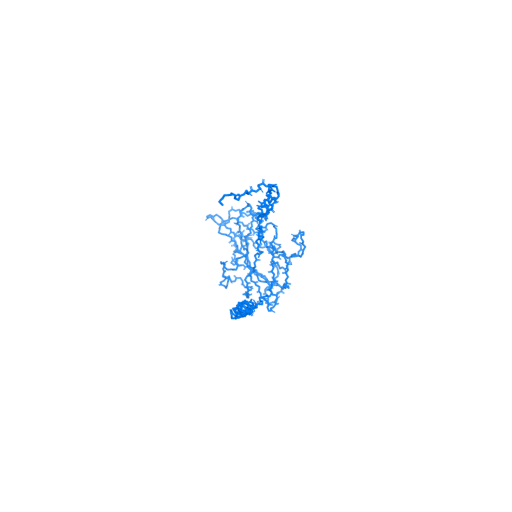 ASP A 1 125 ? 13.443 1.241 6.626 1.00 93.94 125 ASP A O 1
ATOM 960 N N . ASP A 1 126 ? 11.245 1.118 6.140 1.00 96.44 126 ASP A N 1
ATOM 961 C CA . ASP A 1 126 ? 10.884 0.393 7.358 1.00 96.44 126 ASP A CA 1
ATOM 962 C C . ASP A 1 126 ? 11.370 -1.063 7.273 1.00 96.44 126 ASP A C 1
ATOM 964 O O . ASP A 1 126 ? 11.353 -1.701 6.218 1.00 96.44 126 ASP A O 1
ATOM 968 N N . ILE A 1 127 ? 11.862 -1.586 8.394 1.00 94.31 127 ILE A N 1
ATOM 969 C CA . ILE A 1 127 ? 12.498 -2.905 8.454 1.00 94.31 127 ILE A CA 1
ATOM 970 C C . ILE A 1 127 ? 11.436 -3.939 8.805 1.00 94.31 127 ILE A C 1
ATOM 972 O O . ILE A 1 127 ? 10.745 -3.781 9.800 1.00 94.31 127 ILE A O 1
ATOM 976 N N . ALA A 1 128 ? 11.362 -5.026 8.039 1.00 94.88 128 ALA A N 1
ATOM 977 C CA . ALA A 1 128 ? 10.573 -6.187 8.427 1.00 94.88 128 ALA A CA 1
ATOM 978 C C . ALA A 1 128 ? 11.323 -7.050 9.450 1.00 94.88 128 ALA A C 1
ATOM 980 O O . ALA A 1 128 ? 12.144 -7.901 9.090 1.00 94.88 128 ALA A O 1
ATOM 981 N N . ASP A 1 129 ? 11.069 -6.799 10.732 1.00 94.19 129 ASP A N 1
ATOM 982 C CA . ASP A 1 129 ? 11.631 -7.547 11.863 1.00 94.19 129 ASP A CA 1
ATOM 983 C C . ASP A 1 129 ? 10.566 -8.296 12.686 1.00 94.19 129 ASP A C 1
ATOM 985 O O . ASP A 1 129 ? 10.905 -9.039 13.615 1.00 94.19 129 ASP A O 1
ATOM 989 N N . GLY A 1 130 ? 9.297 -8.175 12.283 1.00 92.00 130 GLY A N 1
ATOM 990 C CA . GLY A 1 130 ? 8.144 -8.816 12.902 1.00 92.00 130 GLY A CA 1
ATOM 991 C C . GLY A 1 130 ? 7.476 -7.966 13.984 1.00 92.00 130 GLY A C 1
ATOM 992 O O . GLY A 1 130 ? 6.528 -8.448 14.614 1.00 92.00 130 GLY A O 1
ATOM 993 N N . ASP A 1 131 ? 7.948 -6.738 14.222 1.00 94.44 131 ASP A N 1
ATOM 994 C CA . ASP A 1 131 ? 7.338 -5.781 15.142 1.00 94.44 131 ASP A CA 1
ATOM 995 C C . ASP A 1 131 ? 6.920 -4.502 14.376 1.00 94.44 131 ASP A C 1
ATOM 997 O O . ASP A 1 131 ? 7.739 -3.615 14.139 1.00 94.44 131 ASP A O 1
ATOM 1001 N N . PRO A 1 132 ? 5.626 -4.347 14.018 1.00 96.12 132 PRO A N 1
ATOM 1002 C CA . PRO A 1 132 ? 5.194 -3.300 13.094 1.00 96.12 132 PRO A CA 1
ATOM 1003 C C . PRO A 1 132 ? 5.583 -1.865 13.523 1.00 96.12 132 PRO A C 1
ATOM 1005 O O . PRO A 1 132 ? 5.404 -1.513 14.703 1.00 96.12 132 PRO A O 1
ATOM 1008 N N . PRO A 1 133 ? 5.969 -0.984 12.575 1.00 97.69 133 PRO A N 1
ATOM 1009 C CA . PRO A 1 133 ? 5.753 -1.136 11.134 1.00 97.69 133 PRO A CA 1
ATOM 1010 C C . PRO A 1 133 ? 6.796 -2.009 10.422 1.00 97.69 133 PRO A C 1
ATOM 1012 O O . PRO A 1 133 ? 7.989 -1.781 10.571 1.00 97.69 133 PRO A O 1
ATOM 1015 N N . ASP A 1 134 ? 6.322 -2.946 9.599 1.00 98.12 134 ASP A N 1
ATOM 1016 C CA . ASP A 1 134 ? 7.158 -3.768 8.717 1.00 98.12 134 ASP A CA 1
ATOM 1017 C C . ASP A 1 134 ? 6.885 -3.401 7.254 1.00 98.12 134 ASP A C 1
ATOM 1019 O O . ASP A 1 134 ? 5.737 -3.129 6.892 1.00 98.12 134 ASP A O 1
ATOM 1023 N N . PHE A 1 135 ? 7.903 -3.468 6.395 1.00 98.56 135 PHE A N 1
ATOM 1024 C CA . PHE A 1 135 ? 7.764 -3.284 4.948 1.00 98.56 135 PHE A CA 1
ATOM 1025 C C . PHE A 1 135 ? 8.664 -4.260 4.181 1.00 98.56 135 PHE A C 1
ATOM 1027 O O . PHE A 1 135 ? 9.847 -4.401 4.496 1.00 98.56 135 PHE A O 1
ATOM 1034 N N . VAL A 1 136 ? 8.134 -4.895 3.129 1.00 98.44 136 VAL A N 1
ATOM 1035 C CA . VAL A 1 136 ? 8.912 -5.733 2.198 1.00 98.44 136 VAL A CA 1
ATOM 1036 C C . VAL A 1 136 ? 8.410 -5.564 0.766 1.00 98.44 136 VAL A C 1
ATOM 1038 O O . VAL A 1 136 ? 7.214 -5.598 0.503 1.00 98.44 136 VAL A O 1
ATOM 1041 N N . TYR A 1 137 ? 9.323 -5.428 -0.196 1.00 98.50 137 TYR A N 1
ATOM 1042 C CA . TYR A 1 137 ? 8.969 -5.460 -1.618 1.00 98.50 137 TYR A CA 1
ATOM 1043 C C . TYR A 1 137 ? 8.690 -6.882 -2.111 1.00 98.50 137 TYR A C 1
ATOM 1045 O O . TYR A 1 137 ? 9.436 -7.813 -1.808 1.00 98.50 137 TYR A O 1
ATOM 1053 N N . VAL A 1 138 ? 7.683 -7.024 -2.969 1.00 98.31 138 VAL A N 1
ATOM 1054 C CA . VAL A 1 138 ? 7.297 -8.298 -3.592 1.00 98.31 138 VAL A CA 1
ATOM 1055 C C . VAL A 1 138 ? 7.981 -8.445 -4.952 1.00 98.31 138 VAL A C 1
ATOM 1057 O O . VAL A 1 138 ? 8.014 -7.497 -5.739 1.00 98.31 138 VAL A O 1
ATOM 1060 N N . GLY A 1 139 ? 8.503 -9.638 -5.255 1.00 96.50 139 GLY A N 1
ATOM 1061 C CA . GLY A 1 139 ? 8.945 -9.994 -6.611 1.00 96.50 139 GLY A CA 1
ATOM 1062 C C . GLY A 1 139 ? 10.031 -9.075 -7.183 1.00 96.50 139 GLY A C 1
ATOM 1063 O O . GLY A 1 139 ? 9.922 -8.611 -8.317 1.00 96.50 139 GLY A O 1
ATOM 1064 N N . THR A 1 140 ? 11.061 -8.751 -6.395 1.00 96.44 140 THR A N 1
ATOM 1065 C CA . THR A 1 140 ? 12.083 -7.782 -6.816 1.00 96.44 140 THR A CA 1
ATOM 1066 C C . THR A 1 140 ? 13.009 -8.312 -7.912 1.00 96.44 140 THR A C 1
ATOM 1068 O O . THR A 1 140 ? 13.412 -9.477 -7.918 1.00 96.44 140 THR A O 1
ATOM 1071 N N . TYR A 1 141 ? 13.389 -7.438 -8.846 1.00 94.12 141 TYR A N 1
ATOM 1072 C CA . TYR A 1 141 ? 14.384 -7.736 -9.878 1.00 94.12 141 TYR A CA 1
ATOM 1073 C C . TYR A 1 141 ? 15.073 -6.468 -10.392 1.00 94.12 141 TYR A C 1
ATOM 1075 O O . TYR A 1 141 ? 14.491 -5.390 -10.411 1.00 94.12 141 TYR A O 1
ATOM 1083 N N . THR A 1 142 ? 16.305 -6.600 -10.888 1.00 92.88 142 THR A N 1
ATOM 1084 C CA . THR A 1 142 ? 17.074 -5.469 -11.432 1.00 92.88 142 THR A CA 1
ATOM 1085 C C . THR A 1 142 ? 17.133 -5.527 -12.954 1.00 92.88 142 THR A C 1
ATOM 1087 O O . THR A 1 142 ? 17.508 -6.549 -13.539 1.00 92.88 142 THR A O 1
ATOM 1090 N N . LYS A 1 143 ? 16.847 -4.409 -13.627 1.00 87.31 143 LYS A N 1
ATOM 1091 C CA . LYS A 1 143 ? 17.052 -4.253 -15.075 1.00 87.31 143 LYS A CA 1
ATOM 1092 C C . LYS A 1 143 ? 17.556 -2.850 -15.393 1.00 87.31 143 LYS A C 1
ATOM 1094 O O . LYS A 1 143 ? 17.022 -1.868 -14.906 1.00 87.31 143 LYS A O 1
ATOM 1099 N N . ASN A 1 144 ? 18.586 -2.744 -16.237 1.00 85.44 144 ASN A N 1
ATOM 1100 C CA . ASN A 1 144 ? 19.175 -1.458 -16.647 1.00 85.44 144 ASN A CA 1
ATOM 1101 C C . ASN A 1 144 ? 19.566 -0.536 -15.468 1.00 85.44 144 ASN A C 1
ATOM 1103 O O . ASN A 1 144 ? 19.393 0.676 -15.557 1.00 85.44 144 ASN A O 1
ATOM 1107 N N . ASN A 1 145 ? 20.108 -1.107 -14.384 1.00 87.50 145 ASN A N 1
ATOM 1108 C CA . ASN A 1 145 ? 20.460 -0.404 -13.138 1.00 87.50 145 ASN A CA 1
ATOM 1109 C C . ASN A 1 145 ? 19.272 0.260 -12.416 1.00 87.50 145 ASN A C 1
ATOM 1111 O O . ASN A 1 145 ? 19.470 1.218 -11.671 1.00 87.50 145 ASN A O 1
ATOM 1115 N N . VAL A 1 146 ? 18.056 -0.234 -12.643 1.00 89.44 146 VAL A N 1
ATOM 1116 C CA . VAL A 1 146 ? 16.859 0.133 -11.886 1.00 89.44 146 VAL A CA 1
ATOM 1117 C C . VAL A 1 146 ? 16.316 -1.131 -11.232 1.00 89.44 146 VAL A C 1
ATOM 1119 O O . VAL A 1 146 ? 16.236 -2.179 -11.883 1.00 89.44 146 VAL A O 1
ATOM 1122 N N . ASP A 1 147 ? 15.975 -1.021 -9.953 1.00 93.81 147 ASP A N 1
ATOM 1123 C CA . ASP A 1 147 ? 15.330 -2.084 -9.194 1.00 93.81 147 ASP A CA 1
ATOM 1124 C C . ASP A 1 147 ? 13.812 -1.937 -9.315 1.00 93.81 147 ASP A C 1
ATOM 1126 O O . ASP A 1 147 ? 13.242 -0.864 -9.099 1.00 93.81 147 ASP A O 1
ATOM 1130 N N . TYR A 1 148 ? 13.173 -3.029 -9.703 1.00 95.12 148 TYR A N 1
ATOM 1131 C CA . TYR A 1 148 ? 11.741 -3.143 -9.924 1.00 95.12 148 TYR A CA 1
ATOM 1132 C C . TYR A 1 148 ? 11.135 -4.150 -8.954 1.00 95.12 148 TYR A C 1
ATOM 1134 O O . TYR A 1 148 ? 11.847 -4.960 -8.356 1.00 95.12 148 TYR A O 1
ATOM 1142 N N . CYS A 1 149 ? 9.816 -4.106 -8.821 1.00 96.69 149 CYS A N 1
ATOM 1143 C CA . CYS A 1 149 ? 9.031 -5.015 -8.001 1.00 96.69 149 CYS A CA 1
ATOM 1144 C C . CYS A 1 149 ? 7.659 -5.281 -8.636 1.00 96.69 149 CYS A C 1
ATOM 1146 O O . CYS A 1 149 ? 7.198 -4.559 -9.525 1.00 96.69 149 CYS A O 1
ATOM 1148 N N . GLU A 1 150 ? 6.990 -6.325 -8.165 1.00 97.00 150 GLU A N 1
ATOM 1149 C CA . GLU A 1 150 ? 5.579 -6.595 -8.472 1.00 97.00 150 GLU A CA 1
ATOM 1150 C C . GLU A 1 150 ? 4.642 -5.813 -7.536 1.00 97.00 150 GLU A C 1
ATOM 1152 O O . GLU A 1 150 ? 3.438 -5.731 -7.771 1.00 97.00 150 GLU A O 1
ATOM 1157 N N . GLY A 1 151 ? 5.190 -5.228 -6.467 1.00 98.00 151 GLY A N 1
ATOM 1158 C CA . GLY A 1 151 ? 4.432 -4.558 -5.423 1.00 98.00 151 GLY A CA 1
ATOM 1159 C C . GLY A 1 151 ? 5.181 -4.514 -4.094 1.00 98.00 151 GLY A C 1
ATOM 1160 O O . GLY A 1 151 ? 6.415 -4.587 -4.060 1.00 98.00 151 GLY A O 1
ATOM 1161 N N . PHE A 1 152 ? 4.438 -4.410 -2.995 1.00 98.69 152 PHE A N 1
ATOM 1162 C CA . PHE A 1 152 ? 4.979 -4.486 -1.639 1.00 98.69 152 PHE A CA 1
ATOM 1163 C C . PHE A 1 152 ? 3.944 -4.991 -0.632 1.00 98.69 152 PHE A C 1
ATOM 1165 O O . PHE A 1 152 ? 2.739 -4.822 -0.814 1.00 98.69 152 PHE A O 1
ATOM 1172 N N . GLU A 1 153 ? 4.438 -5.549 0.463 1.00 98.62 153 GLU A N 1
ATOM 1173 C CA . GLU A 1 153 ? 3.695 -5.828 1.682 1.00 98.62 153 GLU A CA 1
ATOM 1174 C C . GLU A 1 153 ? 4.103 -4.846 2.772 1.00 98.62 153 GLU A C 1
ATOM 1176 O O . GLU A 1 153 ? 5.255 -4.412 2.847 1.00 98.62 153 GLU A O 1
ATOM 1181 N N . ALA A 1 154 ? 3.154 -4.506 3.635 1.00 98.50 154 ALA A N 1
ATOM 1182 C CA . ALA A 1 154 ? 3.409 -3.661 4.782 1.00 98.50 154 ALA A CA 1
ATOM 1183 C C . ALA A 1 154 ? 2.486 -3.989 5.960 1.00 98.50 154 ALA A C 1
ATOM 1185 O O . ALA A 1 154 ? 1.361 -4.465 5.779 1.00 98.50 154 ALA A O 1
ATOM 1186 N N . SER A 1 155 ? 2.929 -3.676 7.174 1.00 98.44 155 SER A N 1
ATOM 1187 C CA . SER A 1 155 ? 2.119 -3.753 8.391 1.00 98.44 155 SER A CA 1
ATOM 1188 C C . SER A 1 155 ? 2.289 -2.494 9.235 1.00 98.44 155 SER A C 1
ATOM 1190 O O . SER A 1 155 ? 3.320 -1.830 9.188 1.00 98.44 155 SER A O 1
ATOM 1192 N N . PHE A 1 156 ? 1.276 -2.148 10.029 1.00 98.06 156 PHE A N 1
ATOM 1193 C CA . PHE A 1 156 ? 1.403 -1.151 11.096 1.00 98.06 156 PHE A CA 1
ATOM 1194 C C . PHE A 1 156 ? 0.261 -1.265 12.108 1.00 98.06 156 PHE A C 1
ATOM 1196 O O . PHE A 1 156 ? -0.833 -1.755 11.816 1.00 98.06 156 PHE A O 1
ATOM 1203 N N . LYS A 1 157 ? 0.504 -0.769 13.325 1.00 97.12 157 LYS A N 1
ATOM 1204 C CA . LYS A 1 157 ? -0.512 -0.711 14.385 1.00 97.12 157 LYS A CA 1
ATOM 1205 C C . LYS A 1 157 ? -1.546 0.368 14.062 1.00 97.12 157 LYS A C 1
ATOM 1207 O O . LYS A 1 157 ? -1.195 1.537 13.885 1.00 97.12 157 LYS A O 1
ATOM 1212 N N . LEU A 1 158 ? -2.823 -0.008 14.047 1.00 95.38 158 LEU A N 1
ATOM 1213 C CA . LEU A 1 158 ? -3.940 0.896 13.794 1.00 95.38 158 LEU A CA 1
ATOM 1214 C C . LEU A 1 158 ? -5.135 0.534 14.694 1.00 95.38 158 LEU A C 1
ATOM 1216 O O . LEU A 1 158 ? -5.692 -0.550 14.555 1.00 95.38 158 LEU A O 1
ATOM 1220 N N . PRO A 1 159 ? -5.562 1.416 15.617 1.00 93.69 159 PRO A N 1
ATOM 1221 C CA . PRO A 1 159 ? -6.721 1.150 16.460 1.00 93.69 159 PRO A CA 1
ATOM 1222 C C . PRO A 1 159 ? -8.022 1.017 15.658 1.00 93.69 159 PRO A C 1
ATOM 1224 O O . PRO A 1 159 ? -8.189 1.618 14.594 1.00 93.69 159 PRO A O 1
ATOM 1227 N N . LEU A 1 160 ? -8.999 0.317 16.244 1.00 92.81 160 LEU A N 1
ATOM 1228 C CA . LEU A 1 160 ? -10.380 0.329 15.755 1.00 92.81 160 LEU A CA 1
ATOM 1229 C C . LEU A 1 160 ? -10.895 1.771 15.628 1.00 92.81 160 LEU A C 1
ATOM 1231 O O . LEU A 1 160 ? -10.637 2.610 16.494 1.00 92.81 160 LEU A O 1
ATOM 1235 N N . GLY A 1 161 ? -11.642 2.054 14.564 1.00 90.75 161 GLY A N 1
ATOM 1236 C CA . GLY A 1 161 ? -12.095 3.405 14.259 1.00 90.75 161 GLY A CA 1
ATOM 1237 C C . GLY A 1 161 ? -12.393 3.628 12.782 1.00 90.75 161 GLY A C 1
ATOM 1238 O O . GLY A 1 161 ? -12.406 2.699 11.977 1.00 90.75 161 GLY A O 1
ATOM 1239 N N . SER A 1 162 ? -12.668 4.883 12.440 1.00 90.25 162 SER A N 1
ATOM 1240 C CA . SER A 1 162 ? -12.816 5.340 11.057 1.00 90.25 162 SER A CA 1
ATOM 1241 C C . SER A 1 162 ? -11.587 6.140 10.657 1.00 90.25 162 SER A C 1
ATOM 1243 O O . SER A 1 162 ? -11.143 7.016 11.398 1.00 90.25 162 SER A O 1
ATOM 1245 N N . TRP A 1 163 ? -11.065 5.822 9.484 1.00 90.69 163 TRP A N 1
ATOM 1246 C CA . TRP A 1 163 ? -9.810 6.322 8.957 1.00 90.69 163 TRP A CA 1
ATOM 1247 C C . TRP A 1 163 ? -9.954 6.596 7.463 1.00 90.69 163 TRP A C 1
ATOM 1249 O O . TRP A 1 163 ? -10.864 6.094 6.803 1.00 90.69 163 TRP A O 1
ATOM 1259 N N . TRP A 1 164 ? -9.020 7.359 6.924 1.00 91.00 164 TRP A N 1
ATOM 1260 C CA . TRP A 1 164 ? -8.789 7.498 5.495 1.00 91.00 164 TRP A CA 1
ATOM 1261 C C . TRP A 1 164 ? -7.447 6.855 5.180 1.00 91.00 164 TRP A C 1
ATOM 1263 O O . TRP A 1 164 ? -6.451 7.236 5.788 1.00 91.00 164 TRP A O 1
ATOM 1273 N N . ILE A 1 165 ? -7.418 5.887 4.269 1.00 93.44 165 ILE A N 1
ATOM 1274 C CA . ILE A 1 165 ? -6.188 5.200 3.861 1.00 93.44 165 ILE A CA 1
ATOM 1275 C C . ILE A 1 165 ? -5.768 5.632 2.460 1.00 93.44 165 ILE A C 1
ATOM 1277 O O . ILE A 1 165 ? -6.615 5.794 1.583 1.00 93.44 165 ILE A O 1
ATOM 1281 N N . ALA A 1 166 ? -4.463 5.800 2.269 1.00 93.88 166 ALA A N 1
ATOM 1282 C CA . ALA A 1 166 ? -3.823 5.987 0.977 1.00 93.88 166 ALA A CA 1
ATOM 1283 C C . ALA A 1 166 ? -2.671 4.998 0.821 1.00 93.88 166 ALA A C 1
ATOM 1285 O O . ALA A 1 166 ? -1.875 4.846 1.743 1.00 93.88 166 ALA A O 1
ATOM 1286 N N . ALA A 1 167 ? -2.544 4.385 -0.348 1.00 96.06 167 ALA A N 1
ATOM 1287 C CA . ALA A 1 167 ? -1.346 3.646 -0.737 1.00 96.06 167 ALA A CA 1
ATOM 1288 C C . ALA A 1 167 ? -0.744 4.293 -1.982 1.00 96.06 167 ALA A C 1
ATOM 1290 O O . ALA A 1 167 ? -1.487 4.806 -2.824 1.00 96.06 167 ALA A O 1
ATOM 1291 N N . HIS A 1 168 ? 0.581 4.273 -2.081 1.00 95.75 168 HIS A N 1
ATOM 1292 C CA . HIS A 1 168 ? 1.323 4.859 -3.188 1.00 95.75 168 HIS A CA 1
ATOM 1293 C C . HIS A 1 168 ? 2.493 3.971 -3.586 1.00 95.75 168 HIS A C 1
ATOM 1295 O O . HIS A 1 168 ? 3.190 3.436 -2.722 1.00 95.75 168 HIS A O 1
ATOM 1301 N N . MET A 1 169 ? 2.719 3.875 -4.893 1.00 95.94 169 MET A N 1
ATOM 1302 C CA . MET A 1 169 ? 3.972 3.406 -5.465 1.00 95.94 169 MET A CA 1
ATOM 1303 C C . MET A 1 169 ? 4.218 4.069 -6.819 1.00 95.94 169 MET A C 1
ATOM 1305 O O . MET A 1 169 ? 3.278 4.406 -7.542 1.00 95.94 169 MET A O 1
ATOM 1309 N N . ASN A 1 170 ? 5.489 4.205 -7.188 1.00 95.50 170 ASN A N 1
ATOM 1310 C CA . ASN A 1 170 ? 5.846 4.557 -8.555 1.00 95.50 170 ASN A CA 1
ATOM 1311 C C . ASN A 1 170 ? 5.831 3.306 -9.436 1.00 95.50 170 ASN A C 1
ATOM 1313 O O . ASN A 1 170 ? 6.362 2.264 -9.049 1.00 95.50 170 ASN A O 1
ATOM 1317 N N . VAL A 1 171 ? 5.266 3.424 -10.632 1.00 94.06 171 VAL A N 1
ATOM 1318 C CA . VAL A 1 171 ? 5.158 2.335 -11.608 1.00 94.06 171 VAL A CA 1
ATOM 1319 C C . VAL A 1 171 ? 5.697 2.755 -12.970 1.00 94.06 171 VAL A C 1
ATOM 1321 O O . VAL A 1 171 ? 5.869 3.940 -13.257 1.00 94.06 171 VAL A O 1
ATOM 1324 N N . VAL A 1 172 ? 5.971 1.775 -13.823 1.00 93.38 172 VAL A N 1
ATOM 1325 C CA . VAL A 1 172 ? 6.286 1.968 -15.241 1.00 93.38 172 VAL A CA 1
ATOM 1326 C C . VAL A 1 172 ? 5.573 0.922 -16.085 1.00 93.38 172 VAL A C 1
ATOM 1328 O O . VAL A 1 172 ? 5.401 -0.225 -15.668 1.00 93.38 172 VAL A O 1
ATOM 1331 N N . GLU A 1 173 ? 5.190 1.314 -17.295 1.00 90.31 173 GLU A N 1
ATOM 1332 C CA . GLU A 1 173 ? 4.565 0.413 -18.258 1.00 90.31 173 GLU A CA 1
ATOM 1333 C C . GLU A 1 173 ? 5.579 -0.622 -18.778 1.00 90.31 173 GLU A C 1
ATOM 1335 O O . GLU A 1 173 ? 6.739 -0.314 -19.089 1.00 90.31 173 GLU A O 1
ATOM 1340 N N . LEU A 1 174 ? 5.120 -1.860 -18.915 1.00 85.50 174 LEU A N 1
ATOM 1341 C CA . LEU A 1 174 ? 5.809 -2.952 -19.583 1.00 85.50 174 LEU A CA 1
ATOM 1342 C C . LEU A 1 174 ? 5.378 -3.023 -21.057 1.00 85.50 174 LEU A C 1
ATOM 1344 O O . LEU A 1 174 ? 4.201 -2.995 -21.392 1.00 85.50 174 LEU A O 1
ATOM 1348 N N . ASN A 1 175 ? 6.349 -3.181 -21.946 1.00 79.69 175 ASN A N 1
ATOM 1349 C CA . ASN A 1 175 ? 6.192 -3.584 -23.334 1.00 79.69 175 ASN A CA 1
ATOM 1350 C C . ASN A 1 175 ? 6.805 -4.975 -23.577 1.00 79.69 175 ASN A C 1
ATOM 1352 O O . ASN A 1 175 ? 7.425 -5.575 -22.697 1.00 79.69 175 ASN A O 1
ATOM 1356 N N . ASP A 1 176 ? 6.694 -5.468 -24.811 1.00 68.62 176 ASP A N 1
ATOM 1357 C CA . ASP A 1 176 ? 7.211 -6.783 -25.221 1.00 68.62 176 ASP A CA 1
ATOM 1358 C C . ASP A 1 176 ? 8.734 -6.960 -25.009 1.00 68.62 176 ASP A C 1
ATOM 1360 O O . ASP A 1 176 ? 9.231 -8.084 -24.946 1.00 68.62 176 ASP A O 1
ATOM 1364 N N . ALA A 1 177 ? 9.497 -5.867 -24.887 1.00 64.06 177 ALA A N 1
ATOM 1365 C CA . ALA A 1 177 ? 10.934 -5.870 -24.592 1.00 64.06 177 ALA A CA 1
ATOM 1366 C C . ALA A 1 177 ? 11.251 -5.679 -23.086 1.00 64.06 177 ALA A C 1
ATOM 1368 O O . ALA A 1 177 ? 12.424 -5.655 -22.680 1.00 64.06 177 ALA A O 1
ATOM 1369 N N . GLY A 1 178 ? 10.227 -5.564 -22.236 1.00 71.94 178 GLY A N 1
ATOM 1370 C CA . GLY A 1 178 ? 10.285 -5.247 -20.809 1.00 71.94 178 GLY A CA 1
ATOM 1371 C C . GLY A 1 178 ? 9.874 -3.803 -20.527 1.00 71.94 178 GLY A C 1
ATOM 1372 O O . GLY A 1 178 ? 8.861 -3.360 -21.017 1.00 71.94 178 GLY A O 1
ATOM 1373 N N . VAL A 1 179 ? 10.606 -3.043 -19.717 1.00 70.75 179 VAL A N 1
ATOM 1374 C CA . VAL A 1 179 ? 10.160 -1.688 -19.330 1.00 70.75 179 VAL A CA 1
ATOM 1375 C C . VAL A 1 179 ? 10.140 -0.733 -20.534 1.00 70.75 179 VAL A C 1
ATOM 1377 O O . VAL A 1 179 ? 11.170 -0.527 -21.181 1.00 70.75 179 VAL A O 1
ATOM 1380 N N . SER A 1 180 ? 8.963 -0.164 -20.822 1.00 63.19 180 SER A N 1
ATOM 1381 C CA . SER A 1 180 ? 8.647 0.599 -22.038 1.00 63.19 180 SER A CA 1
ATOM 1382 C C . SER A 1 180 ? 9.235 2.008 -22.046 1.00 63.19 180 SER A C 1
ATOM 1384 O O . SER A 1 180 ? 9.681 2.507 -23.081 1.00 63.19 180 SER A O 1
ATOM 1386 N N . SER A 1 181 ? 9.325 2.630 -20.871 1.00 59.88 181 SER A N 1
ATOM 1387 C CA . SER A 1 181 ? 10.058 3.872 -20.639 1.00 59.88 181 SER A CA 1
ATOM 1388 C C . SER A 1 181 ? 10.293 4.045 -19.135 1.00 59.88 181 SER A C 1
ATOM 1390 O O . SER A 1 181 ? 9.447 3.669 -18.334 1.00 59.88 181 SER A O 1
ATOM 1392 N N . VAL A 1 182 ? 11.433 4.611 -18.720 1.00 62.94 182 VAL A N 1
ATOM 1393 C CA . VAL A 1 182 ? 11.724 4.887 -17.291 1.00 62.94 182 VAL A CA 1
ATOM 1394 C C . VAL A 1 182 ? 11.073 6.204 -16.855 1.00 62.94 182 VAL A C 1
ATOM 1396 O O . VAL A 1 182 ? 11.644 6.943 -16.063 1.00 62.94 182 VAL A O 1
ATOM 1399 N N . LYS A 1 183 ? 9.925 6.579 -17.428 1.00 73.00 183 LYS A N 1
ATOM 1400 C CA . LYS A 1 183 ? 9.172 7.717 -16.906 1.00 73.00 183 LYS A CA 1
ATOM 1401 C C . LYS A 1 183 ? 8.274 7.161 -15.800 1.00 73.00 183 LYS A C 1
ATOM 1403 O O . LYS A 1 183 ? 7.326 6.465 -16.145 1.00 73.00 183 LYS A O 1
ATOM 1408 N N . PRO A 1 184 ? 8.570 7.424 -14.516 1.00 75.69 184 PRO A N 1
ATOM 1409 C CA . PRO A 1 184 ? 7.744 6.916 -13.438 1.00 75.69 184 PRO A CA 1
ATOM 1410 C C . PRO A 1 184 ? 6.354 7.539 -13.533 1.00 75.69 184 PRO A C 1
ATOM 1412 O O . PRO A 1 184 ? 6.219 8.747 -13.770 1.00 75.69 184 PRO A O 1
ATOM 1415 N N . GLU A 1 185 ? 5.349 6.704 -13.345 1.00 84.69 185 GLU A N 1
ATOM 1416 C CA . GLU A 1 185 ? 3.959 7.081 -13.156 1.00 84.69 185 GLU A CA 1
ATOM 1417 C C . GLU A 1 185 ? 3.569 6.850 -11.695 1.00 84.69 185 GLU A C 1
ATOM 1419 O O . GLU A 1 185 ? 4.198 6.065 -10.986 1.00 84.69 185 GLU A O 1
ATOM 1424 N N . THR A 1 186 ? 2.570 7.594 -11.226 1.00 84.44 186 THR A N 1
ATOM 1425 C CA . THR A 1 186 ? 2.133 7.560 -9.830 1.00 84.44 186 THR A CA 1
ATOM 1426 C C . THR A 1 186 ? 0.884 6.704 -9.724 1.00 84.44 186 THR A C 1
ATOM 1428 O O . THR A 1 186 ? -0.201 7.189 -10.051 1.00 84.44 186 THR A O 1
ATOM 1431 N N . ALA A 1 187 ? 1.024 5.496 -9.182 1.00 80.44 187 ALA A N 1
ATOM 1432 C CA . ALA A 1 187 ? -0.112 4.672 -8.812 1.00 80.44 187 ALA A CA 1
ATOM 1433 C C . ALA A 1 187 ? -0.539 5.034 -7.386 1.00 80.44 187 ALA A C 1
ATOM 1435 O O . ALA A 1 187 ? 0.232 4.893 -6.433 1.00 80.44 187 ALA A O 1
ATOM 1436 N N . GLY A 1 188 ? -1.775 5.504 -7.229 1.00 78.25 188 GLY A N 1
ATOM 1437 C CA . GLY A 1 188 ? -2.326 5.884 -5.929 1.00 78.25 188 GLY A CA 1
ATOM 1438 C C . GLY A 1 188 ? -3.790 5.496 -5.779 1.00 78.25 188 GLY A C 1
ATOM 1439 O O . GLY A 1 188 ? -4.523 5.458 -6.767 1.00 78.25 188 GLY A O 1
ATOM 1440 N N . THR A 1 189 ? -4.236 5.200 -4.557 1.00 79.75 189 THR A N 1
ATOM 1441 C CA . THR A 1 189 ? -5.649 4.868 -4.274 1.00 79.75 189 THR A CA 1
ATOM 1442 C C . THR A 1 189 ? -6.608 5.928 -4.824 1.00 79.75 189 THR A C 1
ATOM 1444 O O . THR A 1 189 ? -6.285 7.116 -4.816 1.00 79.75 189 THR A O 1
ATOM 1447 N N . ASN A 1 190 ? -7.789 5.530 -5.300 1.00 75.31 190 ASN A N 1
ATOM 1448 C CA . ASN A 1 190 ? -8.717 6.489 -5.904 1.00 75.31 190 ASN A CA 1
ATOM 1449 C C . ASN A 1 190 ? -9.041 7.672 -4.975 1.00 75.31 190 ASN A C 1
ATOM 1451 O O . ASN A 1 190 ? -9.176 7.526 -3.760 1.00 75.31 190 ASN A O 1
ATOM 1455 N N . ASP A 1 191 ? -9.139 8.862 -5.572 1.00 70.50 191 ASP A N 1
ATOM 1456 C CA . ASP A 1 191 ? -9.537 10.102 -4.900 1.00 70.50 191 ASP A CA 1
ATOM 1457 C C . ASP A 1 191 ? -8.620 10.491 -3.717 1.00 70.50 191 ASP A C 1
ATOM 1459 O O . ASP A 1 191 ? -9.036 11.116 -2.735 1.00 70.50 191 ASP A O 1
ATOM 1463 N N . LYS A 1 19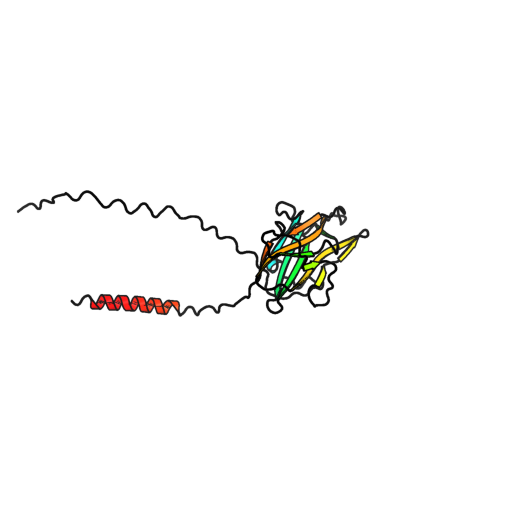2 ? -7.334 10.125 -3.842 1.00 76.19 192 LYS A N 1
ATOM 1464 C CA . LYS A 1 192 ? -6.231 10.274 -2.871 1.00 76.19 192 LYS A CA 1
ATOM 1465 C C . LYS A 1 192 ? -6.344 9.409 -1.628 1.00 76.19 192 LYS A C 1
ATOM 1467 O O . LYS A 1 192 ? -5.336 8.860 -1.202 1.00 76.19 192 LYS A O 1
ATOM 1472 N N . THR A 1 193 ? -7.529 9.286 -1.047 1.00 79.25 193 THR A N 1
ATOM 1473 C CA . THR A 1 193 ? -7.769 8.423 0.107 1.00 79.25 193 THR A CA 1
ATOM 1474 C C . THR A 1 193 ? -9.138 7.758 0.038 1.00 79.25 193 THR A C 1
ATOM 1476 O O . THR A 1 193 ? -10.106 8.311 -0.483 1.00 79.25 193 THR A O 1
ATOM 1479 N N . ILE A 1 194 ? -9.233 6.589 0.665 1.00 87.62 194 ILE A N 1
ATOM 1480 C CA . ILE A 1 194 ? -10.436 5.755 0.705 1.00 87.62 194 ILE A CA 1
ATOM 1481 C C . ILE A 1 194 ? -10.891 5.624 2.158 1.00 87.62 194 ILE A C 1
ATOM 1483 O O . ILE A 1 194 ? -10.044 5.456 3.042 1.00 87.62 194 ILE A O 1
ATOM 1487 N N . PRO A 1 195 ? -12.201 5.698 2.451 1.00 89.75 195 PRO A N 1
ATOM 1488 C CA . PRO A 1 195 ? -12.680 5.503 3.808 1.00 89.75 195 PRO A CA 1
ATOM 1489 C C . PRO A 1 195 ? -12.452 4.048 4.240 1.00 89.75 195 PRO A C 1
ATOM 1491 O O . PRO A 1 195 ? -12.937 3.113 3.606 1.00 89.75 195 PRO A O 1
ATOM 1494 N N . LEU A 1 196 ? -11.741 3.876 5.350 1.00 90.94 196 LEU A N 1
ATOM 1495 C CA . LEU A 1 196 ? -11.454 2.608 6.008 1.00 90.94 196 LEU A CA 1
ATOM 1496 C C . LEU A 1 196 ? -12.139 2.598 7.373 1.00 90.94 196 LEU A C 1
ATOM 1498 O O . LEU A 1 196 ? -11.881 3.451 8.222 1.00 90.94 196 LEU A O 1
ATOM 1502 N N . VAL A 1 197 ? -13.000 1.614 7.613 1.00 91.12 197 VAL A N 1
ATOM 1503 C CA . VAL A 1 197 ? -13.668 1.450 8.909 1.00 91.12 197 VAL A CA 1
ATOM 1504 C C . VAL A 1 197 ? -13.244 0.125 9.525 1.00 91.12 197 VAL A C 1
ATOM 1506 O O . VAL A 1 197 ? -13.532 -0.937 8.981 1.00 91.12 197 VAL A O 1
ATOM 1509 N N . LEU A 1 198 ? -12.595 0.197 10.683 1.00 91.50 198 LEU A N 1
ATOM 1510 C CA . LEU A 1 198 ? -12.147 -0.946 11.468 1.00 91.50 198 LEU A CA 1
ATOM 1511 C C . LEU A 1 198 ? -13.055 -1.119 12.679 1.00 91.50 198 LEU A C 1
ATOM 1513 O O . LEU A 1 198 ? -13.171 -0.221 13.516 1.00 91.50 198 LEU A O 1
ATOM 1517 N N . GLN A 1 199 ? -13.685 -2.281 12.793 1.00 89.00 199 GLN A N 1
ATOM 1518 C CA . GLN A 1 199 ? -14.627 -2.584 13.866 1.00 89.00 199 GLN A CA 1
ATOM 1519 C C . GLN A 1 199 ? -14.372 -3.978 14.432 1.00 89.00 199 GLN A C 1
ATOM 1521 O O . GLN A 1 199 ? -13.856 -4.861 13.751 1.00 89.00 199 GLN A O 1
ATOM 1526 N N . SER A 1 200 ? -14.731 -4.194 15.697 1.00 82.38 200 SER A N 1
ATOM 1527 C CA . SER A 1 200 ? -14.726 -5.547 16.239 1.00 82.38 200 SER A CA 1
ATOM 1528 C C . SER A 1 200 ? -15.910 -6.320 15.662 1.00 82.38 200 SER A C 1
ATOM 1530 O O . SER A 1 200 ? -17.062 -5.884 15.732 1.00 82.38 200 SER A O 1
ATOM 1532 N N . LEU A 1 201 ? -15.643 -7.503 15.111 1.00 70.75 201 LEU A N 1
ATOM 1533 C CA . LEU A 1 201 ? -16.695 -8.456 14.779 1.00 70.75 201 LEU A CA 1
ATOM 1534 C C . LEU A 1 201 ? -17.254 -9.022 16.084 1.00 70.75 201 LEU A C 1
ATOM 1536 O O . LEU A 1 201 ? -16.786 -10.032 16.607 1.00 70.75 201 LEU A O 1
ATOM 1540 N N . THR A 1 202 ? -18.272 -8.364 16.632 1.00 57.62 202 THR A N 1
ATOM 1541 C CA . THR A 1 202 ? -19.120 -9.025 17.619 1.00 57.62 202 THR A CA 1
ATOM 1542 C C . THR A 1 202 ? -20.028 -9.954 16.830 1.00 57.62 202 THR A C 1
ATOM 1544 O O . THR A 1 202 ? -20.950 -9.491 16.160 1.00 57.62 202 THR A O 1
ATOM 1547 N N . VAL A 1 203 ? -19.760 -11.261 16.872 1.00 50.56 203 VAL A N 1
ATOM 1548 C CA . VAL A 1 203 ? -20.744 -12.258 16.441 1.00 50.56 203 VAL A CA 1
ATOM 1549 C C . VAL A 1 203 ? -21.976 -12.015 17.304 1.00 50.56 203 VAL A C 1
ATOM 1551 O O . VAL A 1 203 ? -21.977 -12.349 18.486 1.00 50.56 203 VAL A O 1
ATOM 1554 N N . VAL A 1 204 ? -23.002 -11.365 16.754 1.00 48.56 204 VAL A N 1
ATOM 1555 C CA . VAL A 1 204 ? -24.312 -11.343 17.396 1.00 48.56 204 VAL A CA 1
ATOM 1556 C C . VAL A 1 204 ? -24.789 -12.787 17.291 1.00 48.56 204 VAL A C 1
ATOM 1558 O O . VAL A 1 204 ? -25.015 -13.237 16.166 1.00 48.56 204 VAL A O 1
ATOM 1561 N N . PRO A 1 205 ? -24.873 -13.561 18.392 1.00 44.06 205 PRO A N 1
ATOM 1562 C CA . PRO A 1 205 ? -25.478 -14.878 18.301 1.00 44.06 205 PRO A CA 1
ATOM 1563 C C . PRO A 1 205 ? -26.872 -14.657 17.727 1.00 44.06 205 PRO A C 1
ATOM 1565 O O . PRO A 1 205 ? -27.611 -13.817 18.249 1.00 44.06 205 PRO A O 1
ATOM 1568 N N . GLU A 1 206 ? -27.197 -15.339 16.625 1.00 50.66 206 GLU A N 1
ATOM 1569 C CA . GLU A 1 206 ? -28.544 -15.309 16.068 1.00 50.66 206 GLU A CA 1
ATOM 1570 C C . GLU A 1 206 ? -29.508 -15.518 17.232 1.00 50.66 206 GLU A C 1
ATOM 1572 O O . GLU A 1 206 ? -29.472 -16.551 17.909 1.00 50.66 206 GLU A O 1
ATOM 1577 N N . ALA A 1 207 ? -30.307 -14.492 17.537 1.00 51.66 207 ALA A N 1
ATOM 1578 C CA . ALA A 1 207 ? -31.341 -14.635 18.540 1.00 51.66 207 ALA A CA 1
ATOM 1579 C C . ALA A 1 207 ? -32.167 -15.847 18.098 1.00 51.66 207 ALA A C 1
ATOM 1581 O O . ALA A 1 207 ? -32.631 -15.849 16.953 1.00 51.66 207 ALA A O 1
ATOM 1582 N N . PRO A 1 208 ? -32.318 -16.893 18.931 1.00 55.50 208 PRO A N 1
ATOM 1583 C CA . PRO A 1 208 ? -33.040 -18.077 18.514 1.00 55.50 208 PRO A CA 1
ATOM 1584 C C . PRO A 1 208 ? -34.410 -17.619 18.025 1.00 55.50 208 PRO A C 1
ATOM 1586 O O . PRO A 1 208 ? -35.165 -16.992 18.774 1.00 55.50 208 PRO A O 1
ATOM 1589 N N . TYR A 1 209 ? -34.711 -17.918 16.759 1.00 53.09 209 TYR A N 1
ATOM 1590 C CA . TYR A 1 209 ? -35.916 -17.528 16.016 1.00 53.09 209 TYR A CA 1
ATOM 1591 C C . TYR A 1 209 ? -37.255 -17.887 16.716 1.00 53.09 209 TYR A C 1
ATOM 1593 O O . TYR A 1 209 ? -38.332 -17.640 16.181 1.00 53.09 209 TYR A O 1
ATOM 1601 N N . GLY A 1 210 ? -37.226 -18.459 17.923 1.00 48.38 210 GLY A N 1
ATOM 1602 C CA . GLY A 1 210 ? -38.384 -18.796 18.747 1.00 48.38 210 GLY A CA 1
ATOM 1603 C C . GLY A 1 210 ? -38.945 -17.666 19.623 1.00 48.38 210 GLY A C 1
ATOM 1604 O O . GLY A 1 210 ? -40.053 -17.819 20.135 1.00 48.38 210 GLY A O 1
ATOM 1605 N N . ALA A 1 211 ? -38.251 -16.535 19.806 1.00 46.03 211 ALA A N 1
ATOM 1606 C CA . ALA A 1 211 ? -38.736 -15.471 20.703 1.00 46.03 211 ALA A CA 1
ATOM 1607 C C . ALA A 1 211 ? -39.804 -14.545 20.076 1.00 46.03 211 ALA A C 1
ATOM 1609 O O . ALA A 1 211 ? -40.602 -13.945 20.797 1.00 46.03 211 ALA A O 1
ATOM 1610 N N . THR A 1 212 ? -39.873 -14.449 18.745 1.00 46.28 212 THR A N 1
ATOM 1611 C CA . THR A 1 212 ? -40.815 -13.563 18.030 1.00 46.28 212 THR A CA 1
ATOM 1612 C C . THR A 1 212 ? -42.166 -14.214 17.712 1.00 46.28 212 THR A C 1
ATOM 1614 O O . THR A 1 212 ? -43.152 -13.506 17.527 1.00 46.28 212 THR A O 1
ATOM 1617 N N . LEU A 1 213 ? -42.268 -15.548 17.713 1.00 43.22 213 LEU A N 1
ATOM 1618 C CA . LEU A 1 213 ? -43.539 -16.255 17.479 1.00 43.22 213 LEU A CA 1
ATOM 1619 C C . LEU A 1 213 ? -44.414 -16.365 18.740 1.00 43.22 213 LEU A C 1
ATOM 1621 O O . LEU A 1 213 ? -45.642 -16.294 18.650 1.00 43.22 213 LEU A O 1
ATOM 1625 N N . MET A 1 214 ? -43.806 -16.474 19.925 1.00 44.66 214 MET A N 1
ATOM 1626 C CA . MET A 1 214 ? -44.543 -16.563 21.195 1.00 44.66 214 MET A CA 1
ATOM 1627 C C . MET A 1 214 ? -45.270 -15.260 21.561 1.00 44.66 214 MET A C 1
ATOM 1629 O O . MET A 1 214 ? -46.374 -15.303 22.103 1.00 44.66 214 MET A O 1
ATOM 1633 N N . SER A 1 215 ? -44.706 -14.097 21.228 1.00 48.41 215 SER A N 1
ATOM 1634 C CA . SER A 1 215 ? -45.322 -12.792 21.504 1.00 48.41 215 SER A CA 1
ATOM 1635 C C . SER A 1 215 ? -46.520 -12.494 20.591 1.00 48.41 215 SER A C 1
ATOM 1637 O O . SER A 1 215 ? -47.515 -11.929 21.051 1.00 48.41 215 SER A O 1
ATOM 1639 N N . VAL A 1 216 ? -46.491 -12.950 19.334 1.00 45.56 216 VAL A N 1
ATOM 1640 C CA . VAL A 1 216 ? -47.620 -12.820 18.393 1.00 45.56 216 VAL A CA 1
ATOM 1641 C C . VAL A 1 216 ? -48.769 -13.769 18.761 1.00 45.56 216 VAL A C 1
ATOM 1643 O O . VAL A 1 216 ? -49.934 -13.367 18.734 1.00 45.56 216 VAL A O 1
ATOM 1646 N N . LEU A 1 217 ? -48.470 -14.999 19.197 1.00 47.75 217 LEU A N 1
ATOM 1647 C CA . LEU A 1 217 ? -49.492 -15.950 19.655 1.00 47.75 217 LEU A CA 1
ATOM 1648 C C . LEU A 1 217 ? -50.188 -15.493 20.947 1.00 47.75 217 LEU A C 1
ATOM 1650 O O . LEU A 1 217 ? -51.406 -15.650 21.069 1.00 47.75 217 LEU A O 1
ATOM 1654 N N . LEU A 1 218 ? -49.460 -14.864 21.878 1.00 46.03 218 LEU A N 1
ATOM 1655 C CA . LEU A 1 218 ? -50.051 -14.307 23.099 1.00 46.03 218 LEU A CA 1
ATOM 1656 C C . LEU A 1 218 ? -50.986 -13.119 22.790 1.00 46.03 218 LEU A C 1
ATOM 1658 O O . LEU A 1 218 ? -52.083 -13.033 23.347 1.00 46.03 218 LEU A O 1
ATOM 1662 N N . ALA A 1 219 ? -50.598 -12.247 21.851 1.00 46.28 219 ALA A N 1
ATOM 1663 C CA . ALA A 1 219 ? -51.406 -11.104 21.421 1.00 46.28 219 ALA A CA 1
ATOM 1664 C C . ALA A 1 219 ? -52.680 -11.527 20.660 1.00 46.28 219 ALA A C 1
ATOM 1666 O O . ALA A 1 219 ? -53.761 -10.984 20.909 1.00 46.28 219 ALA A O 1
ATOM 1667 N N . CYS A 1 220 ? -52.599 -12.546 19.796 1.00 44.97 220 CYS A N 1
ATOM 1668 C CA . CYS A 1 220 ? -53.771 -13.108 19.118 1.00 44.97 220 CYS A CA 1
ATOM 1669 C C . CYS A 1 220 ? -54.702 -13.866 20.083 1.00 44.97 220 CYS A C 1
ATOM 1671 O O . CYS A 1 220 ? -55.926 -13.747 19.973 1.00 44.97 220 CYS A O 1
ATOM 1673 N N . GLY A 1 221 ? -54.153 -14.589 21.067 1.00 50.69 221 GLY A N 1
ATOM 1674 C CA . GLY A 1 221 ? -54.936 -15.292 22.089 1.00 50.69 221 GLY A CA 1
ATOM 1675 C C . GLY A 1 221 ? -55.750 -14.349 22.985 1.00 50.69 221 GLY A C 1
ATOM 1676 O O . GLY A 1 221 ? -56.936 -14.590 23.232 1.00 50.69 221 GLY A O 1
ATOM 1677 N N . LEU A 1 222 ? -55.154 -13.229 23.409 1.00 50.94 222 LEU A N 1
ATOM 1678 C CA . LEU A 1 222 ? -55.827 -12.203 24.216 1.00 50.94 222 LEU A CA 1
ATOM 1679 C C . LEU A 1 222 ? -56.962 -11.498 23.449 1.00 50.94 222 LEU A C 1
ATOM 1681 O O . LEU A 1 222 ? -58.025 -11.247 24.021 1.00 50.94 222 LEU A O 1
ATOM 1685 N N . PHE A 1 223 ? -56.797 -11.252 22.144 1.00 49.12 223 PHE A N 1
ATOM 1686 C CA . PHE A 1 223 ? -57.826 -10.611 21.312 1.00 49.12 223 PHE A CA 1
ATOM 1687 C C . PHE A 1 223 ? -59.069 -11.493 21.096 1.00 49.12 223 PHE A C 1
ATOM 1689 O O . PHE A 1 223 ? -60.205 -11.002 21.110 1.00 49.12 223 PHE A O 1
ATOM 1696 N N . VAL A 1 224 ? -58.877 -12.806 20.931 1.00 53.50 224 VAL A N 1
ATOM 1697 C CA . VAL A 1 224 ? -59.981 -13.768 20.768 1.00 53.50 224 VAL A CA 1
ATOM 1698 C C . VAL A 1 224 ? -60.739 -13.968 22.086 1.00 53.50 224 VAL A C 1
ATOM 1700 O O . VAL A 1 224 ? -61.974 -13.991 22.087 1.00 53.50 224 VAL A O 1
ATOM 1703 N N . ALA A 1 225 ? -60.030 -14.035 23.218 1.00 53.69 225 ALA A N 1
ATOM 1704 C CA . ALA A 1 225 ? -60.647 -14.139 24.541 1.00 53.69 225 ALA A CA 1
ATOM 1705 C C . ALA A 1 225 ? -61.455 -12.878 24.911 1.00 53.69 225 ALA A C 1
ATOM 1707 O O . ALA A 1 225 ? -62.569 -12.987 25.432 1.00 53.69 225 ALA A O 1
ATOM 1708 N N . TYR A 1 226 ? -60.949 -11.687 24.573 1.00 50.62 226 TYR A N 1
ATOM 1709 C CA . TYR A 1 226 ? -61.639 -10.416 24.810 1.00 50.62 226 TYR A CA 1
ATOM 1710 C C . TYR A 1 226 ? -62.947 -10.296 24.007 1.00 50.62 226 TYR A C 1
ATOM 1712 O O . TYR A 1 226 ? -63.994 -9.962 24.568 1.00 50.62 226 TYR A O 1
ATOM 1720 N N . ARG A 1 227 ? -62.946 -10.661 22.714 1.00 49.53 227 ARG A N 1
ATOM 1721 C CA . ARG A 1 227 ? -64.161 -10.616 21.87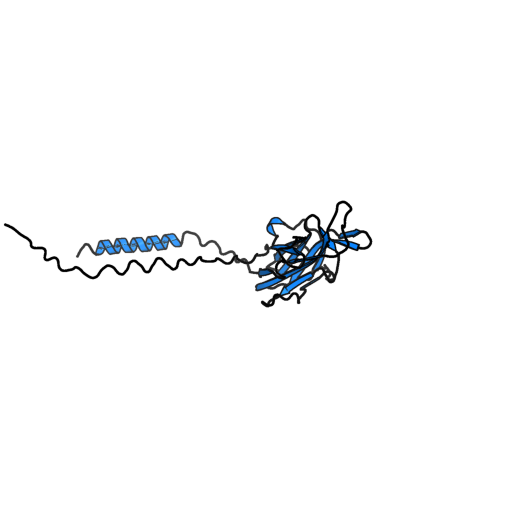2 1.00 49.53 227 ARG A CA 1
ATOM 1722 C C . ARG A 1 227 ? -65.248 -11.603 22.298 1.00 49.53 227 ARG A C 1
ATOM 1724 O O . ARG A 1 227 ? -66.426 -11.331 22.072 1.00 49.53 227 ARG A O 1
ATOM 1731 N N . LYS A 1 228 ? -64.891 -12.738 22.906 1.00 49.66 228 LYS A N 1
ATOM 1732 C CA . LYS A 1 228 ? -65.874 -13.738 23.358 1.00 49.66 228 LYS A CA 1
ATOM 1733 C C . LYS A 1 228 ? -66.635 -13.279 24.609 1.00 49.66 228 LYS A C 1
ATOM 1735 O O . LYS A 1 228 ? -67.807 -13.608 24.758 1.00 49.66 228 LYS A O 1
ATOM 1740 N N . LYS A 1 229 ? -66.005 -12.467 25.466 1.00 50.19 229 LYS A N 1
ATOM 1741 C CA . LYS A 1 229 ? -66.605 -11.942 26.706 1.00 50.19 229 LYS A CA 1
ATOM 1742 C C . LYS A 1 229 ? -67.597 -10.790 26.469 1.00 50.19 229 LYS A C 1
ATOM 1744 O O . LYS A 1 229 ? -68.479 -10.573 27.287 1.00 50.19 229 LYS A O 1
ATOM 1749 N N . GLN A 1 230 ? -67.487 -10.088 25.340 1.00 50.78 230 GLN A N 1
ATOM 1750 C CA . GLN A 1 230 ? -68.348 -8.949 24.975 1.00 50.78 230 GLN A CA 1
ATOM 1751 C C . GLN A 1 230 ? -69.670 -9.349 24.287 1.00 50.78 230 GLN A C 1
ATOM 1753 O O . GLN A 1 230 ? -70.518 -8.495 24.072 1.00 50.78 230 GLN A O 1
ATOM 1758 N N . LYS A 1 231 ? -69.872 -10.630 23.940 1.00 46.72 231 LYS A N 1
ATOM 1759 C CA . LYS A 1 231 ? -71.109 -11.127 23.297 1.00 46.72 231 LYS A CA 1
ATOM 1760 C C . LYS A 1 231 ? -72.161 -11.673 24.279 1.00 46.72 231 LYS A C 1
ATOM 1762 O O . LYS A 1 231 ? -73.135 -12.274 23.841 1.00 46.72 231 LYS A O 1
ATOM 1767 N N . HIS A 1 232 ? -71.950 -11.503 25.584 1.00 47.06 232 HIS A N 1
ATOM 1768 C CA . HIS A 1 232 ? -72.839 -11.999 26.643 1.00 47.06 232 HIS A CA 1
ATOM 1769 C C . HIS A 1 232 ? -73.352 -10.893 27.585 1.00 47.06 232 HIS A C 1
ATOM 1771 O O . HIS A 1 232 ? -73.663 -11.175 28.739 1.00 47.06 232 HIS A O 1
ATOM 1777 N N . PHE A 1 233 ? -73.460 -9.659 27.090 1.00 42.09 233 PHE A N 1
ATOM 1778 C CA . PHE A 1 233 ? -74.233 -8.587 27.722 1.00 42.09 233 PHE A CA 1
ATOM 1779 C C . PHE A 1 233 ? -75.301 -8.089 26.755 1.00 42.09 233 PHE A C 1
ATOM 1781 O O . PHE A 1 233 ? -74.979 -7.999 25.547 1.00 42.09 233 PHE A O 1
#

Foldseek 3Di:
DDDDDDPPPPPDDDDDPPDDPDPPPDPPPPDPDFFEAAEDDDAFDQDCVVPPCVRQWRAFWAFPQAPVHDGFKTKGWYAHQVQQKIKIWIFTDPQKWFFQDQVFWFKAKAPDPVLDRPGGQDTNPADRPPAPQHKDFHQWDDDPNTIIGRTMMGMHHHHAAKIWMKGWTWMAGADPVGGPDPPTTITMGHPSTGIYGGDDPPPPPPPPPPPVVVVVVVVVVVVVVVVVVVVPD

Radius of gyration: 31.28 Å; chains: 1; bounding box: 121×37×53 Å

Sequence (233 aa):
MGVTIFNSKCVVATFSIILVAVLFSSPVVTAASPPQPTYGIANVDGDITEWVLNKDFFAGMYNGWNEDNTHEASVYLRYDVSSGVLYVLVLTESGWTGIVSVDDSFVSISTSDDRKINDQRVKGDDIADGDPPDFVYVGTYTKNNVDYCEGFEASFKLPLGSWWIAAHMNVVELNDAGVSSVKPETAGTNDKTIPLVLQSLTVVPEAPYGATLMSVLLACGLFVAYRKKQKHF